Protein AF-A0A820I9K4-F1 (afdb_monomer_lite)

InterPro domains:
  IPR017452 GPCR, rhodopsin-like, 7TM [PS50262] (1-197)

Organism: NCBI:txid433720

Structure (mmCIF, N/CA/C/O backbone):
data_AF-A0A820I9K4-F1
#
_entry.id   AF-A0A820I9K4-F1
#
loop_
_atom_site.group_PDB
_atom_site.id
_atom_site.type_symbol
_atom_site.label_atom_id
_atom_site.label_alt_id
_atom_site.label_comp_id
_atom_site.label_asym_id
_atom_site.label_entity_id
_atom_site.label_seq_id
_atom_site.pdbx_PDB_ins_code
_atom_site.Cartn_x
_atom_site.Cartn_y
_atom_site.Cartn_z
_atom_site.occupancy
_atom_site.B_iso_or_equiv
_atom_site.auth_seq_id
_atom_site.auth_comp_id
_atom_site.auth_asym_id
_atom_site.auth_atom_id
_atom_site.pdbx_PDB_model_num
ATOM 1 N N . MET A 1 1 ? 22.374 -16.640 -16.755 1.00 58.50 1 MET A N 1
ATOM 2 C CA . MET A 1 1 ? 21.773 -15.475 -16.061 1.00 58.50 1 MET A CA 1
ATOM 3 C C . MET A 1 1 ? 22.839 -14.815 -15.200 1.00 58.50 1 MET A C 1
ATOM 5 O O . MET A 1 1 ? 23.318 -15.453 -14.265 1.00 58.50 1 MET A O 1
ATOM 9 N N . ASN A 1 2 ? 23.254 -13.596 -15.552 1.00 80.50 2 ASN A N 1
ATOM 10 C CA . ASN A 1 2 ? 24.346 -12.885 -14.878 1.00 80.50 2 ASN A CA 1
ATOM 11 C C . ASN A 1 2 ? 23.980 -12.548 -13.424 1.00 80.50 2 ASN A C 1
ATOM 13 O O . ASN A 1 2 ? 22.816 -12.314 -13.104 1.00 80.50 2 ASN A O 1
ATOM 17 N N . ARG A 1 3 ? 24.976 -12.506 -12.529 1.00 83.31 3 ARG A N 1
ATOM 18 C CA . ARG A 1 3 ? 24.773 -12.160 -11.108 1.00 83.31 3 ARG A CA 1
ATOM 19 C C . ARG A 1 3 ? 24.092 -10.795 -10.945 1.00 83.31 3 ARG A C 1
ATOM 21 O O . ARG A 1 3 ? 23.205 -10.654 -10.111 1.00 83.31 3 ARG A O 1
ATOM 28 N N . PHE A 1 4 ? 24.466 -9.835 -11.788 1.00 83.88 4 PHE A N 1
ATOM 29 C CA . PHE A 1 4 ? 23.893 -8.488 -11.826 1.00 83.88 4 PHE A CA 1
ATOM 30 C C . PHE A 1 4 ? 22.403 -8.479 -12.189 1.00 83.88 4 PHE A C 1
ATOM 32 O O . PHE A 1 4 ? 21.632 -7.768 -11.552 1.00 83.88 4 PHE A O 1
ATOM 39 N N . ASP A 1 5 ? 21.983 -9.333 -13.125 1.00 85.75 5 ASP A N 1
ATOM 40 C CA . ASP A 1 5 ? 20.580 -9.469 -13.535 1.00 85.75 5 ASP A CA 1
ATOM 41 C C . ASP A 1 5 ? 19.699 -9.978 -12.384 1.00 85.75 5 ASP A C 1
ATOM 43 O O . ASP A 1 5 ? 18.629 -9.437 -12.108 1.00 85.75 5 ASP A O 1
ATOM 47 N N . LYS A 1 6 ? 20.198 -10.967 -11.629 1.00 87.75 6 LYS A N 1
ATOM 48 C CA . LYS A 1 6 ? 19.514 -11.485 -10.433 1.00 87.75 6 LYS A CA 1
ATOM 49 C C . LYS A 1 6 ? 19.348 -10.407 -9.360 1.00 87.75 6 LYS A C 1
ATOM 51 O O . LYS A 1 6 ? 18.262 -10.264 -8.809 1.00 87.75 6 LYS A O 1
ATOM 56 N N . ILE A 1 7 ? 20.411 -9.653 -9.067 1.00 89.88 7 ILE A N 1
ATOM 57 C CA . ILE A 1 7 ? 20.392 -8.596 -8.042 1.00 89.88 7 ILE A CA 1
ATOM 58 C C . ILE A 1 7 ? 19.429 -7.472 -8.440 1.00 89.88 7 ILE A C 1
ATOM 60 O O . ILE A 1 7 ? 18.650 -7.019 -7.608 1.00 89.88 7 ILE A O 1
ATOM 64 N N . CYS A 1 8 ? 19.450 -7.066 -9.711 1.00 89.19 8 CYS A N 1
ATOM 65 C CA . CYS A 1 8 ? 18.514 -6.107 -10.296 1.00 89.19 8 CYS A CA 1
ATOM 66 C C . CYS A 1 8 ? 17.059 -6.541 -10.052 1.00 89.19 8 CYS A C 1
ATOM 68 O O . CYS A 1 8 ? 16.318 -5.852 -9.353 1.00 89.19 8 CYS A O 1
ATOM 70 N N . LYS A 1 9 ? 16.680 -7.736 -10.517 1.00 90.69 9 LYS A N 1
ATOM 71 C CA . LYS A 1 9 ? 15.319 -8.272 -10.360 1.00 90.69 9 LYS A CA 1
ATOM 72 C C . LYS A 1 9 ? 14.881 -8.355 -8.901 1.00 90.69 9 LYS A C 1
ATOM 74 O O . LYS A 1 9 ? 13.795 -7.897 -8.561 1.00 90.69 9 LYS A O 1
ATOM 79 N N . ILE A 1 10 ? 15.736 -8.902 -8.033 1.00 92.25 10 ILE A N 1
ATOM 80 C CA . ILE A 1 10 ? 15.430 -9.058 -6.605 1.00 92.25 10 ILE A CA 1
ATOM 81 C C . ILE A 1 10 ? 15.256 -7.698 -5.934 1.00 92.25 10 ILE A C 1
ATOM 83 O O . ILE A 1 10 ? 14.338 -7.548 -5.139 1.00 92.25 10 ILE A O 1
ATOM 87 N N . ARG A 1 11 ? 16.086 -6.700 -6.255 1.00 91.56 11 ARG A N 1
ATOM 88 C CA . ARG A 1 11 ? 15.985 -5.361 -5.662 1.00 91.56 11 ARG A CA 1
ATOM 89 C C . ARG A 1 11 ? 14.655 -4.687 -5.999 1.00 91.56 11 AR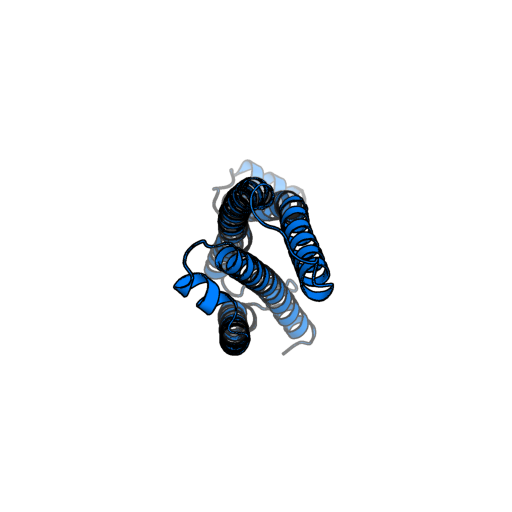G A C 1
ATOM 91 O O . ARG A 1 11 ? 13.992 -4.194 -5.093 1.00 91.56 11 ARG A O 1
ATOM 98 N N . TYR A 1 12 ? 14.265 -4.677 -7.272 1.00 89.62 12 TYR A N 1
ATOM 99 C CA . TYR A 1 12 ? 13.018 -4.033 -7.707 1.00 89.62 12 TYR A CA 1
ATOM 100 C C . TYR A 1 12 ? 11.774 -4.787 -7.229 1.00 89.62 12 TYR A C 1
ATOM 102 O O . TYR A 1 12 ? 10.795 -4.159 -6.826 1.00 89.62 12 TYR A O 1
ATOM 110 N N . PHE A 1 13 ? 11.832 -6.123 -7.211 1.00 93.12 13 PHE A N 1
ATOM 111 C CA . PHE A 1 13 ? 10.804 -6.955 -6.591 1.00 93.12 13 PHE A CA 1
ATOM 112 C C . PHE A 1 13 ? 10.676 -6.666 -5.094 1.00 93.12 13 PHE A C 1
ATOM 114 O O . PHE A 1 13 ? 9.575 -6.403 -4.620 1.00 93.12 13 PHE A O 1
ATOM 121 N N . ALA A 1 14 ? 11.793 -6.699 -4.361 1.00 93.38 14 ALA A N 1
ATOM 122 C CA . ALA A 1 14 ? 11.806 -6.507 -2.919 1.00 93.38 14 ALA A CA 1
ATOM 123 C C . ALA A 1 14 ? 11.267 -5.128 -2.552 1.00 93.38 14 ALA A C 1
ATOM 125 O O . ALA A 1 14 ? 10.419 -5.069 -1.678 1.00 93.38 14 ALA A O 1
ATOM 126 N N . SER A 1 15 ? 11.678 -4.067 -3.259 1.00 91.12 15 SER A N 1
ATOM 127 C CA . SER A 1 15 ? 11.177 -2.707 -3.023 1.00 91.12 15 SER A CA 1
ATOM 128 C C . SER A 1 15 ? 9.654 -2.634 -3.159 1.00 91.12 15 SER A C 1
ATOM 130 O O . SER A 1 15 ? 8.972 -2.268 -2.206 1.00 91.12 15 SER A O 1
ATOM 132 N N . LEU A 1 16 ? 9.102 -3.072 -4.301 1.00 90.88 16 LEU A N 1
ATOM 133 C CA . LEU A 1 16 ? 7.653 -3.026 -4.523 1.00 90.88 16 LEU A CA 1
ATOM 134 C C . LEU A 1 16 ? 6.899 -3.889 -3.510 1.00 90.88 16 LEU A C 1
ATOM 136 O O . LEU A 1 16 ? 5.869 -3.475 -2.978 1.00 90.88 16 LEU A O 1
ATOM 140 N N . TYR A 1 17 ? 7.414 -5.088 -3.240 1.00 94.00 17 TYR A N 1
ATOM 141 C CA . TYR A 1 17 ? 6.811 -6.029 -2.309 1.00 94.00 17 TYR A CA 1
ATOM 142 C C . TYR A 1 17 ? 6.806 -5.495 -0.878 1.00 94.00 17 TYR A C 1
ATOM 144 O O . TYR A 1 17 ? 5.774 -5.569 -0.218 1.00 94.00 17 TYR A O 1
ATOM 152 N N . THR A 1 18 ? 7.917 -4.937 -0.393 1.00 92.75 18 THR A N 1
ATOM 153 C CA . THR A 1 18 ? 7.981 -4.381 0.962 1.00 92.75 18 THR A CA 1
ATOM 154 C C . THR A 1 18 ? 7.079 -3.169 1.110 1.00 92.75 18 THR A C 1
ATOM 156 O O . THR A 1 18 ? 6.394 -3.072 2.125 1.00 92.75 18 THR A O 1
ATOM 159 N N . ASP A 1 19 ? 7.019 -2.298 0.102 1.00 89.75 19 ASP A N 1
ATOM 160 C CA . ASP A 1 19 ? 6.184 -1.097 0.148 1.00 89.75 19 ASP A CA 1
ATOM 161 C C . ASP A 1 19 ? 4.697 -1.468 0.161 1.00 89.75 19 ASP A C 1
ATOM 163 O O . ASP A 1 19 ? 3.958 -1.093 1.075 1.00 89.75 19 ASP A O 1
ATOM 167 N N . THR A 1 20 ? 4.257 -2.294 -0.795 1.00 91.31 20 THR A N 1
ATOM 168 C CA . THR A 1 20 ? 2.859 -2.754 -0.855 1.00 91.31 20 THR A CA 1
ATOM 169 C C . THR A 1 20 ? 2.459 -3.569 0.371 1.00 91.31 20 THR A C 1
ATOM 171 O O . THR A 1 20 ? 1.346 -3.395 0.879 1.00 91.31 20 THR A O 1
ATOM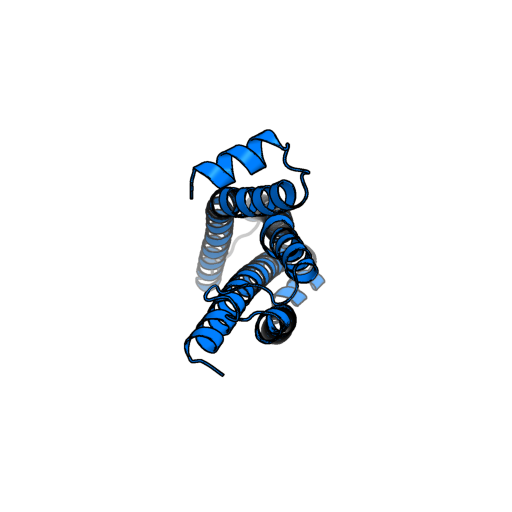 174 N N . LEU A 1 21 ? 3.347 -4.420 0.893 1.00 93.69 21 LEU A N 1
ATOM 175 C CA . LEU A 1 21 ? 3.084 -5.185 2.109 1.00 93.69 21 LEU A CA 1
ATOM 176 C C . LEU A 1 21 ? 2.965 -4.266 3.329 1.00 93.69 21 LEU A C 1
ATOM 178 O O . LEU A 1 21 ? 2.005 -4.394 4.086 1.00 93.69 21 LEU A O 1
ATOM 182 N N . ALA A 1 22 ? 3.891 -3.320 3.507 1.00 91.31 22 ALA A N 1
ATOM 183 C CA . ALA A 1 22 ? 3.864 -2.378 4.622 1.00 91.31 22 ALA A CA 1
ATOM 184 C C . ALA A 1 22 ? 2.563 -1.565 4.633 1.00 91.31 22 ALA A C 1
ATOM 186 O O . ALA A 1 22 ? 1.894 -1.479 5.665 1.00 91.31 22 ALA A O 1
ATOM 187 N N . PHE A 1 23 ? 2.153 -1.041 3.476 1.00 90.06 23 PHE A N 1
ATOM 188 C CA . PHE A 1 23 ? 0.892 -0.319 3.346 1.00 90.06 23 PHE A CA 1
ATOM 189 C C . PHE A 1 23 ? -0.326 -1.191 3.621 1.00 90.06 23 PHE A C 1
ATOM 191 O O . PHE A 1 23 ? -1.232 -0.775 4.342 1.00 90.06 23 PHE A O 1
ATOM 198 N N . THR A 1 24 ? -0.350 -2.412 3.091 1.00 92.56 24 THR A N 1
ATOM 199 C CA . THR A 1 24 ? -1.475 -3.330 3.293 1.00 92.56 24 THR A CA 1
ATOM 200 C C . THR A 1 24 ? -1.619 -3.709 4.766 1.00 92.56 24 THR A C 1
ATOM 202 O O . THR A 1 24 ? -2.724 -3.672 5.307 1.00 92.56 24 THR A O 1
ATOM 205 N N . LEU A 1 25 ? -0.509 -3.999 5.450 1.00 91.69 25 LEU A N 1
ATOM 206 C CA . LEU A 1 25 ? -0.502 -4.273 6.889 1.00 91.69 25 LEU A CA 1
ATOM 207 C C . LEU A 1 25 ? -0.953 -3.058 7.699 1.00 91.69 25 LEU A C 1
ATOM 209 O O . LEU A 1 25 ? -1.706 -3.204 8.659 1.00 91.69 25 LEU A O 1
ATOM 213 N N . PHE A 1 26 ? -0.544 -1.858 7.296 1.00 89.62 26 PHE A N 1
ATOM 214 C CA . PHE A 1 26 ? -0.965 -0.630 7.953 1.00 89.62 26 PHE A CA 1
ATOM 215 C C . PHE A 1 26 ? -2.471 -0.367 7.788 1.00 89.62 26 PHE A C 1
ATOM 217 O O . PHE A 1 26 ? -3.154 0.001 8.748 1.00 89.62 26 PHE A O 1
ATOM 224 N N . ILE A 1 27 ? -3.014 -0.601 6.591 1.00 90.62 27 ILE A N 1
ATOM 225 C CA . ILE A 1 27 ? -4.452 -0.517 6.311 1.00 90.62 27 ILE A CA 1
ATOM 226 C C . ILE A 1 27 ? -5.213 -1.543 7.156 1.00 90.62 27 ILE A C 1
ATOM 228 O O . ILE A 1 27 ? -6.196 -1.185 7.802 1.00 90.62 27 ILE A O 1
ATOM 232 N N . LEU A 1 28 ? -4.740 -2.793 7.213 1.00 91.25 28 LEU A N 1
ATOM 233 C CA . LEU A 1 28 ? -5.337 -3.844 8.040 1.00 91.25 28 LEU A CA 1
ATOM 234 C C . LEU A 1 28 ? -5.322 -3.484 9.529 1.00 91.25 28 LEU A C 1
ATOM 236 O O . LEU A 1 28 ? -6.349 -3.615 10.186 1.00 91.25 28 LEU A O 1
ATOM 240 N N . ALA A 1 29 ? -4.199 -2.984 10.050 1.00 88.94 29 ALA A N 1
ATOM 241 C CA . ALA A 1 29 ? -4.094 -2.540 11.439 1.00 88.94 29 ALA A CA 1
ATOM 242 C C . ALA A 1 29 ? -5.055 -1.378 11.737 1.00 88.94 29 ALA A C 1
ATOM 244 O O . ALA A 1 29 ? -5.694 -1.337 12.786 1.00 88.94 29 ALA A O 1
ATOM 245 N N . SER A 1 30 ? -5.199 -0.446 10.794 1.00 87.88 30 SER A N 1
ATOM 246 C CA . SER A 1 30 ? -6.119 0.687 10.927 1.00 87.88 30 SER A CA 1
ATOM 247 C C . SER A 1 30 ? -7.587 0.245 10.879 1.00 87.88 30 SER A C 1
ATOM 249 O O . SER A 1 30 ? -8.408 0.751 11.644 1.00 87.88 30 SER A O 1
ATOM 251 N N . LEU A 1 31 ? -7.921 -0.720 10.016 1.00 89.31 31 LEU A N 1
ATOM 252 C CA . LEU A 1 31 ? -9.250 -1.331 9.934 1.00 89.31 31 LEU A CA 1
ATOM 253 C C . LEU A 1 31 ? -9.600 -2.115 11.196 1.00 89.31 31 LEU A C 1
ATOM 255 O O . LEU A 1 31 ? -10.711 -1.974 11.700 1.00 89.31 31 LEU A O 1
ATOM 259 N N . ASP A 1 32 ? -8.664 -2.904 11.717 1.00 87.81 32 ASP A N 1
ATOM 260 C CA . ASP A 1 32 ? -8.823 -3.649 12.966 1.00 87.81 32 ASP A CA 1
ATOM 261 C C . ASP A 1 32 ? -9.216 -2.703 14.111 1.00 87.81 32 ASP A C 1
ATOM 263 O O . ASP A 1 32 ? -10.273 -2.852 14.728 1.00 87.81 32 ASP A O 1
ATOM 267 N N . ARG A 1 33 ? -8.460 -1.612 14.277 1.00 83.69 33 ARG A N 1
ATOM 268 C CA . ARG A 1 33 ? -8.748 -0.575 15.280 1.00 83.69 33 ARG A CA 1
ATOM 269 C C . ARG A 1 33 ? -10.064 0.150 15.030 1.00 83.69 33 ARG A C 1
ATOM 271 O O . ARG A 1 33 ? -10.788 0.470 15.973 1.00 83.69 33 ARG A O 1
ATOM 278 N N . LEU A 1 34 ? -10.404 0.405 13.768 1.00 85.06 34 LEU A N 1
ATOM 279 C CA . LEU A 1 34 ? -11.678 1.021 13.412 1.00 85.06 34 LEU A CA 1
ATOM 280 C C . LEU A 1 34 ? -12.860 0.120 13.788 1.00 85.06 34 LEU A C 1
ATOM 282 O O . LEU A 1 34 ? -13.854 0.631 14.306 1.00 85.06 34 LEU A O 1
ATOM 286 N N . LEU A 1 35 ? -12.753 -1.191 13.546 1.00 85.69 35 LEU A N 1
ATOM 287 C CA . LEU A 1 35 ? -13.763 -2.194 13.891 1.00 85.69 35 LEU A CA 1
ATOM 288 C C . LEU A 1 35 ? -13.917 -2.347 15.407 1.00 85.69 35 LEU A C 1
ATOM 290 O O . LEU A 1 35 ? -15.045 -2.459 15.890 1.00 85.69 35 LEU A O 1
ATOM 294 N N . GLU A 1 36 ? -12.819 -2.296 16.163 1.00 80.88 36 GLU A N 1
ATOM 295 C CA . GLU A 1 36 ? -12.850 -2.274 17.631 1.00 80.88 36 GLU A CA 1
ATOM 296 C C . GLU A 1 36 ? -13.567 -1.031 18.178 1.00 80.88 36 GLU A C 1
ATOM 298 O O . GLU A 1 36 ? -14.338 -1.129 19.136 1.00 80.88 36 GLU A O 1
ATOM 303 N N . ALA A 1 37 ? -13.363 0.126 17.540 1.00 78.69 37 ALA A N 1
ATOM 304 C CA . ALA A 1 37 ? -13.990 1.391 17.917 1.00 78.69 37 ALA A CA 1
ATOM 305 C C . ALA A 1 37 ? -15.471 1.510 17.491 1.00 78.69 37 ALA A C 1
ATOM 307 O O . ALA A 1 37 ? -16.143 2.471 17.878 1.00 78.69 37 ALA A O 1
ATOM 308 N N . GLN A 1 38 ? -16.008 0.569 16.701 1.00 81.94 38 GLN A N 1
ATOM 309 C CA . GLN A 1 38 ? -17.405 0.611 16.262 1.00 81.94 38 GLN A CA 1
ATOM 310 C C . GLN A 1 38 ? -18.396 0.374 17.410 1.00 81.94 38 GLN A C 1
ATOM 312 O O . GLN A 1 38 ? -18.201 -0.453 18.301 1.00 81.94 38 GLN A O 1
ATOM 317 N N . ARG A 1 39 ? -19.552 1.049 17.326 1.00 72.31 39 ARG A N 1
ATOM 318 C CA . ARG A 1 39 ? -20.659 0.896 18.290 1.00 72.31 39 ARG A CA 1
ATOM 319 C C . ARG A 1 39 ? -21.365 -0.457 18.171 1.00 72.31 39 ARG A C 1
ATOM 321 O O . ARG A 1 39 ? -21.897 -0.961 19.157 1.00 72.31 39 ARG A O 1
ATOM 328 N N . SER A 1 40 ? -21.425 -1.016 16.963 1.00 79.81 40 SER A N 1
ATOM 329 C CA . SER A 1 40 ? -22.176 -2.244 16.709 1.00 79.81 40 SER A CA 1
ATOM 330 C C . SER A 1 40 ? -21.439 -3.464 17.281 1.00 79.81 40 SER A C 1
ATOM 332 O O . SER A 1 40 ? -20.297 -3.725 16.890 1.00 79.81 40 SER A O 1
ATOM 334 N N . PRO A 1 41 ? -22.079 -4.265 18.155 1.00 74.88 41 PRO A N 1
ATOM 335 C CA . PRO A 1 41 ? -21.452 -5.445 18.747 1.00 74.88 41 PRO A CA 1
ATOM 336 C C . PRO A 1 41 ? -21.121 -6.525 17.708 1.00 74.88 41 PRO A C 1
ATOM 338 O O . PRO A 1 41 ? -20.194 -7.304 17.924 1.00 74.88 41 PRO A O 1
ATOM 341 N N . ALA A 1 42 ? -21.834 -6.560 16.575 1.00 79.19 42 ALA A N 1
ATOM 342 C CA . ALA A 1 42 ? -21.553 -7.480 15.475 1.00 79.19 42 ALA A CA 1
ATOM 343 C C . ALA A 1 42 ? -20.225 -7.144 14.772 1.00 79.19 42 ALA A C 1
ATOM 345 O O . ALA A 1 42 ? -19.401 -8.034 14.569 1.00 79.19 42 ALA A O 1
ATOM 346 N N . LEU A 1 43 ? -19.991 -5.858 14.478 1.00 77.44 43 LEU A N 1
ATOM 347 C CA . LEU A 1 43 ? -18.754 -5.360 13.859 1.00 77.44 43 LEU A CA 1
ATOM 348 C C . LEU A 1 43 ? -17.557 -5.482 14.810 1.00 77.44 43 LEU A C 1
ATOM 350 O O . LEU A 1 43 ? -16.506 -5.984 14.417 1.00 77.44 43 LEU A O 1
ATOM 354 N N . ARG A 1 44 ? -17.744 -5.145 16.092 1.00 75.69 44 ARG A N 1
ATOM 355 C CA . ARG A 1 44 ? -16.708 -5.301 17.125 1.00 75.69 44 ARG A CA 1
ATOM 356 C C . ARG A 1 44 ? -16.285 -6.761 17.317 1.00 75.69 44 ARG A C 1
ATOM 358 O O . ARG A 1 44 ? -15.106 -7.061 17.477 1.00 75.69 44 ARG A O 1
ATOM 365 N N . ARG A 1 45 ? -17.242 -7.697 17.258 1.00 77.44 45 ARG A N 1
ATOM 366 C CA . ARG A 1 45 ? -16.962 -9.143 17.311 1.00 77.44 45 ARG A CA 1
ATOM 367 C C . ARG A 1 45 ? -16.186 -9.625 16.084 1.00 77.44 45 ARG A C 1
ATOM 369 O O . ARG A 1 45 ? -15.563 -10.678 16.158 1.00 77.44 45 ARG A O 1
ATOM 376 N N . TRP A 1 46 ? -16.250 -8.909 14.965 1.00 76.81 46 TRP A N 1
ATOM 377 C CA . TRP A 1 46 ? -15.510 -9.252 13.756 1.00 76.81 46 TRP A CA 1
ATOM 378 C C . TRP A 1 46 ? -14.029 -8.872 13.878 1.00 76.81 46 TRP A C 1
ATOM 380 O O . TRP A 1 46 ? -13.187 -9.726 13.612 1.00 76.81 46 TRP A O 1
ATOM 390 N N . GLY A 1 47 ? -13.729 -7.670 14.392 1.00 70.88 47 GLY A N 1
ATOM 391 C CA . GLY A 1 47 ? -12.356 -7.226 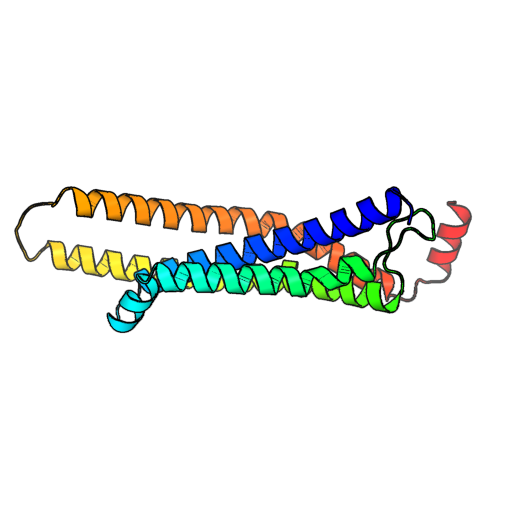14.692 1.00 70.88 47 GLY A CA 1
ATOM 392 C C . GLY A 1 47 ? -11.653 -8.112 15.728 1.00 70.88 47 GLY A C 1
ATOM 393 O O . GLY A 1 47 ? -10.556 -8.598 15.497 1.00 70.88 47 GLY A O 1
ATOM 394 N N . GLY A 1 48 ? -12.345 -8.498 16.807 1.00 72.06 48 GLY A N 1
ATOM 395 C CA . GLY A 1 48 ? -11.759 -9.345 17.861 1.00 72.06 48 GLY A CA 1
ATOM 396 C C . GLY A 1 48 ? -11.437 -10.803 17.475 1.00 72.06 48 GLY A C 1
ATOM 397 O O . GLY A 1 48 ? -11.030 -11.593 18.330 1.00 72.06 48 GLY A O 1
ATOM 398 N N . ARG A 1 49 ? -11.642 -11.225 16.217 1.00 83.25 49 ARG A N 1
ATOM 399 C CA . ARG A 1 49 ? -11.340 -12.596 15.764 1.00 83.25 49 ARG A CA 1
ATOM 400 C C . ARG A 1 49 ? -9.894 -12.708 15.295 1.00 83.25 49 ARG A C 1
ATOM 402 O O . ARG A 1 49 ? -9.615 -12.680 14.101 1.00 83.25 49 ARG A O 1
ATOM 409 N N . VAL A 1 50 ? -8.995 -13.022 16.223 1.00 83.75 50 VAL A N 1
ATOM 410 C CA . VAL A 1 50 ? -7.563 -13.252 15.945 1.00 83.75 50 VAL A CA 1
ATOM 411 C C . VAL A 1 50 ? -7.329 -14.263 14.806 1.00 83.75 50 VAL A C 1
ATOM 413 O O . VAL A 1 50 ? -6.505 -14.041 13.924 1.00 83.75 50 VAL A O 1
ATOM 416 N N . LYS A 1 51 ? -8.112 -15.353 14.747 1.00 87.94 51 LYS A N 1
ATOM 417 C CA . LYS A 1 51 ? -8.025 -16.345 13.652 1.00 87.94 51 LYS A CA 1
ATOM 418 C C . LYS A 1 51 ? -8.357 -15.753 12.276 1.00 87.94 51 LYS A C 1
ATOM 420 O O . LYS A 1 51 ? -7.815 -16.213 11.276 1.00 87.94 51 LYS A O 1
ATOM 425 N N . LEU A 1 52 ? -9.268 -14.781 12.215 1.00 87.69 52 LEU A N 1
ATOM 426 C CA . LEU A 1 52 ? -9.607 -14.081 10.978 1.00 87.69 52 LEU A CA 1
ATOM 427 C C . LEU A 1 52 ? -8.486 -13.112 10.595 1.00 87.69 52 LEU A C 1
ATOM 429 O O . LEU A 1 52 ? -8.083 -13.112 9.438 1.00 87.69 52 LEU A O 1
ATOM 433 N N . ALA A 1 53 ? -7.936 -12.372 11.563 1.00 88.56 53 ALA A N 1
ATOM 434 C CA . ALA A 1 53 ? -6.804 -11.477 11.339 1.00 88.56 53 ALA A CA 1
ATOM 435 C C . ALA A 1 53 ? -5.602 -12.221 10.731 1.00 88.56 53 ALA A C 1
ATOM 437 O O . ALA A 1 53 ? -5.091 -11.803 9.697 1.00 88.56 53 ALA A O 1
ATOM 438 N N . TYR A 1 54 ? -5.223 -13.385 11.276 1.00 89.88 54 TYR A N 1
ATOM 439 C CA . TYR A 1 54 ? -4.156 -14.210 10.692 1.00 89.88 54 TYR A CA 1
ATOM 440 C C . TYR A 1 54 ? -4.456 -14.655 9.256 1.00 89.88 54 TYR A C 1
ATOM 442 O O . TYR A 1 54 ? -3.572 -14.601 8.404 1.00 89.88 54 TYR A O 1
ATOM 450 N N . LYS A 1 55 ? -5.698 -15.068 8.966 1.00 92.44 55 LYS A N 1
ATOM 451 C CA . LYS A 1 55 ? -6.106 -15.451 7.605 1.00 92.44 55 LYS A CA 1
ATOM 452 C C . LYS A 1 55 ? -6.037 -14.272 6.635 1.00 92.44 55 LYS A C 1
ATOM 454 O O . LYS A 1 55 ? -5.572 -14.456 5.516 1.00 92.44 55 LYS A O 1
ATOM 459 N N . LEU A 1 56 ? -6.474 -13.086 7.059 1.00 92.69 56 LEU A N 1
ATOM 460 C CA . LEU A 1 56 ? -6.424 -11.868 6.249 1.00 92.69 56 LEU A CA 1
ATOM 461 C C . LEU A 1 56 ? -4.984 -11.431 5.989 1.00 92.69 56 LEU A C 1
ATOM 463 O O . LEU A 1 56 ? -4.630 -11.214 4.839 1.00 92.69 56 LEU A O 1
ATOM 467 N N . VAL A 1 57 ? -4.140 -11.384 7.024 1.00 94.19 57 VAL A N 1
ATOM 468 C CA . VAL A 1 57 ? -2.713 -11.064 6.878 1.00 94.19 57 VAL A CA 1
ATOM 469 C C . VAL A 1 57 ? -2.046 -12.045 5.917 1.00 94.19 57 VAL A C 1
ATOM 471 O O . VAL A 1 57 ? -1.368 -11.621 4.990 1.00 94.19 57 VAL A O 1
ATOM 474 N N . PHE A 1 58 ? -2.278 -13.348 6.080 1.00 95.12 58 PHE A N 1
ATOM 475 C CA . PHE A 1 58 ? -1.711 -14.361 5.193 1.00 95.12 58 PHE A CA 1
ATOM 476 C C . PHE A 1 58 ? -2.181 -14.202 3.738 1.00 95.12 58 PHE A C 1
ATOM 478 O O . PHE A 1 58 ? -1.359 -14.200 2.823 1.00 95.12 58 PHE A O 1
ATOM 485 N N . ALA A 1 59 ? -3.486 -14.014 3.520 1.00 95.12 59 ALA A N 1
ATOM 486 C CA . ALA A 1 59 ? -4.050 -13.807 2.188 1.00 95.12 59 ALA A CA 1
ATOM 487 C C . ALA A 1 59 ? -3.510 -12.529 1.523 1.00 95.12 59 ALA A C 1
ATOM 489 O O . ALA A 1 59 ? -3.125 -12.560 0.355 1.00 95.12 59 ALA A O 1
ATOM 490 N N . CYS A 1 60 ? -3.424 -11.426 2.270 1.00 94.62 60 CYS A N 1
ATOM 491 C CA . CYS A 1 60 ? -2.858 -10.167 1.798 1.00 94.62 60 CYS A CA 1
ATOM 492 C C . CYS A 1 60 ? -1.375 -10.302 1.445 1.00 94.62 60 CYS A C 1
ATOM 494 O O . CYS A 1 60 ? -0.971 -9.827 0.391 1.00 94.62 60 CYS A O 1
ATOM 496 N N . THR A 1 61 ? -0.579 -11.000 2.258 1.00 94.56 61 THR A N 1
ATOM 497 C CA . THR A 1 61 ? 0.839 -11.253 1.962 1.00 94.56 61 THR A CA 1
ATOM 498 C C . THR A 1 61 ? 1.016 -12.012 0.646 1.00 94.56 61 THR A C 1
ATOM 500 O O . THR A 1 61 ? 1.847 -11.626 -0.176 1.00 94.56 61 THR A O 1
ATOM 503 N N . ILE A 1 62 ? 0.205 -13.048 0.400 1.00 96.25 62 ILE A N 1
ATOM 504 C CA . ILE A 1 62 ? 0.220 -13.781 -0.876 1.00 96.25 62 ILE A CA 1
ATOM 505 C C . ILE A 1 62 ? -0.177 -12.862 -2.033 1.00 96.25 62 ILE A C 1
ATOM 507 O O . ILE A 1 62 ? 0.470 -12.871 -3.077 1.00 96.25 62 ILE A O 1
ATOM 511 N N . LEU A 1 63 ? -1.218 -12.049 -1.857 1.00 94.38 63 LEU A N 1
ATOM 512 C CA . LEU A 1 63 ? -1.679 -11.126 -2.889 1.00 94.38 63 LEU A CA 1
ATOM 513 C C . LEU A 1 63 ? -0.614 -10.069 -3.226 1.00 94.38 63 LEU A C 1
ATOM 515 O O . LEU A 1 63 ? -0.335 -9.854 -4.402 1.00 94.38 63 LEU A O 1
ATOM 519 N N . CYS A 1 64 ? 0.046 -9.477 -2.226 1.00 94.00 64 CYS A N 1
ATOM 520 C CA . CYS A 1 64 ? 1.177 -8.566 -2.429 1.00 94.00 64 CYS A CA 1
ATOM 521 C C . CYS A 1 64 ? 2.342 -9.258 -3.148 1.00 94.00 64 CYS A C 1
ATOM 523 O O . CYS A 1 64 ? 2.967 -8.662 -4.023 1.00 94.00 64 CYS A O 1
ATOM 525 N N . PHE A 1 65 ? 2.624 -10.522 -2.815 1.00 94.50 65 PHE A N 1
ATOM 526 C CA . PHE A 1 65 ? 3.661 -11.303 -3.489 1.00 94.50 65 PHE A CA 1
ATOM 527 C C . PHE A 1 65 ? 3.334 -11.479 -4.975 1.00 94.50 65 PHE A C 1
ATOM 529 O O . PHE A 1 65 ? 4.153 -11.128 -5.821 1.00 94.50 65 PHE A O 1
ATOM 536 N N . LEU A 1 66 ? 2.120 -11.945 -5.288 1.00 93.75 66 LEU A N 1
ATOM 537 C CA . LEU A 1 66 ? 1.654 -12.161 -6.660 1.00 93.75 66 LEU A CA 1
ATOM 538 C C . LEU A 1 66 ? 1.661 -10.872 -7.482 1.00 93.75 66 LEU A C 1
ATOM 540 O O . LEU A 1 66 ? 2.123 -10.880 -8.622 1.00 93.75 66 LEU A O 1
ATOM 544 N N . ILE A 1 67 ? 1.198 -9.764 -6.896 1.00 90.81 67 ILE A N 1
ATOM 545 C CA . ILE A 1 67 ? 1.239 -8.452 -7.544 1.00 90.81 67 ILE A CA 1
ATOM 546 C C . ILE A 1 67 ? 2.682 -8.060 -7.852 1.00 90.81 67 ILE A C 1
ATOM 548 O O . ILE A 1 67 ? 2.955 -7.615 -8.958 1.00 90.81 67 ILE A O 1
ATOM 552 N N . SER A 1 68 ? 3.627 -8.271 -6.939 1.00 92.75 68 SER A N 1
ATOM 553 C CA . SER A 1 68 ? 5.027 -7.881 -7.146 1.00 92.75 68 SER A CA 1
ATOM 554 C C . SER A 1 68 ? 5.808 -8.820 -8.072 1.00 92.75 68 SER A C 1
ATOM 556 O O . SER A 1 68 ? 6.807 -8.400 -8.659 1.00 92.75 68 SER A O 1
ATOM 558 N N . CYS A 1 69 ? 5.362 -10.068 -8.268 1.00 93.25 69 CYS A N 1
ATOM 559 C CA . CYS A 1 69 ? 6.068 -11.079 -9.067 1.00 93.25 69 CYS A CA 1
ATOM 560 C C . CYS A 1 69 ? 6.390 -10.640 -10.499 1.00 93.25 69 CYS A C 1
ATOM 562 O O . CYS A 1 69 ? 7.412 -11.057 -11.044 1.00 93.25 69 CYS A O 1
ATOM 564 N N . HIS A 1 70 ? 5.560 -9.798 -11.113 1.00 90.81 70 HIS A N 1
ATOM 565 C CA . HIS A 1 70 ? 5.756 -9.370 -12.497 1.00 90.81 70 HIS A CA 1
ATOM 566 C C . HIS A 1 70 ? 7.119 -8.671 -12.728 1.00 90.81 70 HIS A C 1
ATOM 568 O O . HIS A 1 70 ? 7.748 -8.883 -13.770 1.00 90.81 70 HIS A O 1
ATOM 574 N N . ARG A 1 71 ? 7.662 -7.967 -11.719 1.00 89.69 71 ARG A N 1
ATOM 575 C CA . ARG A 1 71 ? 8.996 -7.335 -11.775 1.00 89.69 71 ARG A CA 1
ATOM 576 C C . ARG A 1 71 ? 10.155 -8.338 -11.838 1.00 89.69 71 ARG A C 1
ATOM 578 O O . ARG A 1 71 ? 11.198 -8.026 -12.407 1.00 89.69 71 ARG A O 1
ATOM 585 N N . LEU A 1 72 ? 9.987 -9.561 -11.319 1.00 90.00 72 LEU A N 1
ATOM 586 C CA . LEU A 1 72 ? 11.019 -10.609 -11.412 1.00 90.00 72 LEU A CA 1
ATOM 587 C C . LEU A 1 72 ? 11.219 -11.102 -12.850 1.00 90.00 72 LEU A C 1
ATOM 589 O O . LEU A 1 72 ? 12.310 -11.550 -13.204 1.00 90.00 72 LEU A O 1
ATOM 593 N N . ILE A 1 73 ? 10.166 -11.034 -13.664 1.00 89.38 73 ILE A N 1
ATOM 594 C CA . ILE A 1 73 ? 10.148 -11.577 -15.024 1.00 89.38 73 ILE A CA 1
ATOM 595 C C . ILE A 1 73 ? 10.552 -10.497 -16.032 1.00 89.38 73 ILE A C 1
ATOM 597 O O . ILE A 1 73 ? 11.351 -10.758 -16.930 1.00 89.38 73 ILE A O 1
ATOM 601 N N . LEU A 1 74 ? 10.028 -9.280 -15.860 1.00 89.19 74 LEU A N 1
ATOM 602 C CA . LEU A 1 74 ? 10.052 -8.234 -16.884 1.00 89.19 74 LEU A CA 1
ATOM 603 C C . LEU A 1 74 ? 11.228 -7.249 -16.777 1.00 89.19 74 LEU A C 1
ATOM 605 O O . LEU A 1 74 ? 11.413 -6.433 -17.679 1.00 89.19 74 LEU A O 1
ATOM 609 N N . TYR A 1 75 ? 12.046 -7.317 -15.723 1.00 85.44 75 TYR A N 1
ATOM 610 C CA . TYR A 1 75 ? 13.287 -6.536 -15.616 1.00 85.44 75 TYR A CA 1
ATOM 611 C C . TYR A 1 75 ? 14.480 -7.294 -16.205 1.00 85.44 75 TYR A C 1
ATOM 613 O O . TYR A 1 75 ? 14.516 -8.525 -16.193 1.00 85.44 75 TYR A O 1
ATOM 621 N N . SER A 1 76 ? 15.460 -6.574 -16.752 1.00 86.19 76 SER A N 1
ATOM 622 C CA . SER A 1 76 ? 16.690 -7.151 -17.305 1.00 86.19 76 SER A CA 1
ATOM 623 C C . SER A 1 76 ? 17.851 -6.156 -17.266 1.00 86.19 76 SER A C 1
ATOM 625 O O . SER A 1 76 ? 17.645 -4.944 -17.264 1.00 86.19 76 SER A O 1
ATOM 627 N N . THR A 1 77 ? 19.084 -6.663 -17.275 1.00 84.81 77 THR A N 1
ATOM 628 C CA . THR A 1 77 ? 20.310 -5.850 -17.373 1.00 84.81 77 THR A CA 1
ATOM 629 C C . THR A 1 77 ? 20.951 -5.865 -18.767 1.00 84.81 77 THR A C 1
ATOM 631 O O . THR A 1 77 ? 22.178 -5.838 -18.867 1.00 84.81 77 THR A O 1
ATOM 634 N N . SER A 1 78 ? 20.175 -5.973 -19.855 1.00 76.00 78 SER A N 1
ATOM 635 C CA . SER A 1 78 ? 20.748 -6.184 -21.202 1.00 76.00 78 SER A CA 1
ATOM 636 C C . SER A 1 78 ? 21.634 -5.031 -21.701 1.00 76.00 78 SER A C 1
ATOM 638 O O . SER A 1 78 ? 22.563 -5.275 -22.462 1.00 76.00 78 SER A O 1
ATOM 640 N N . THR A 1 79 ? 21.404 -3.801 -21.235 1.00 69.25 79 THR A N 1
ATOM 641 C CA . THR A 1 79 ? 22.135 -2.586 -21.646 1.00 69.25 79 THR A CA 1
ATOM 642 C C . THR A 1 79 ? 23.160 -2.110 -20.610 1.00 69.25 79 THR A C 1
ATOM 644 O O . THR A 1 79 ? 23.599 -0.965 -20.652 1.00 69.25 79 THR A O 1
ATOM 647 N N . GLY A 1 80 ? 23.513 -2.950 -19.630 1.00 76.06 80 GLY A N 1
ATOM 648 C CA . GLY A 1 80 ? 24.366 -2.561 -18.496 1.00 76.06 80 GLY A CA 1
ATOM 649 C C . GLY A 1 80 ? 23.632 -1.781 -17.397 1.00 76.06 80 GLY A C 1
ATOM 650 O O . GLY A 1 80 ? 24.135 -1.674 -16.280 1.00 76.06 80 GLY A O 1
ATOM 651 N N . HIS A 1 81 ? 22.407 -1.324 -17.666 1.00 79.69 81 HIS A N 1
ATOM 652 C CA . HIS A 1 81 ? 21.500 -0.730 -16.687 1.00 79.69 81 HIS A CA 1
ATOM 653 C C . HIS A 1 81 ? 20.334 -1.674 -16.387 1.00 79.69 81 HIS A C 1
ATOM 655 O O . HIS A 1 81 ? 19.885 -2.424 -17.251 1.00 79.69 81 HIS A O 1
ATOM 661 N N . CYS A 1 82 ? 19.845 -1.642 -15.146 1.00 82.25 82 CYS A N 1
ATOM 662 C CA . CYS A 1 82 ? 18.671 -2.402 -14.729 1.00 82.25 82 CYS A CA 1
ATOM 663 C C . CYS A 1 82 ? 17.411 -1.676 -15.207 1.00 82.25 82 CYS A C 1
ATOM 665 O O . CYS A 1 82 ? 17.043 -0.645 -14.646 1.00 82.25 82 CYS A O 1
ATOM 667 N N . LEU A 1 83 ? 16.791 -2.187 -16.268 1.00 83.56 83 LEU A N 1
ATOM 668 C CA . LEU A 1 83 ? 15.639 -1.565 -16.912 1.00 83.56 83 LEU A CA 1
ATOM 669 C C . LEU A 1 83 ? 14.560 -2.610 -17.209 1.00 83.56 83 LEU A C 1
ATOM 671 O O . LEU A 1 83 ? 14.823 -3.810 -17.319 1.00 83.56 83 LEU A O 1
ATOM 675 N N . ALA A 1 84 ? 13.329 -2.133 -17.352 1.00 84.06 84 ALA A N 1
ATOM 676 C CA . ALA A 1 84 ? 12.238 -2.909 -17.920 1.00 84.06 84 ALA A CA 1
ATOM 677 C C . ALA A 1 84 ? 12.600 -3.371 -19.345 1.00 84.06 84 ALA A C 1
ATOM 679 O O . ALA A 1 84 ? 13.125 -2.593 -20.142 1.00 84.06 84 ALA A O 1
ATOM 680 N N . GLN A 1 85 ? 12.303 -4.630 -19.677 1.00 82.62 85 GLN A N 1
ATOM 681 C CA . GLN A 1 85 ? 12.622 -5.227 -20.983 1.00 82.62 85 GLN A CA 1
ATOM 682 C C . GLN A 1 85 ? 11.921 -4.523 -22.153 1.00 82.62 85 GLN A C 1
ATOM 684 O O . GLN A 1 85 ? 12.464 -4.484 -23.254 1.00 82.62 85 GLN A O 1
ATOM 689 N N . ALA A 1 86 ? 10.731 -3.962 -21.922 1.00 83.38 86 ALA A N 1
ATOM 690 C CA . ALA A 1 86 ? 9.952 -3.246 -22.925 1.00 83.38 86 ALA A CA 1
ATOM 691 C C . ALA A 1 86 ? 9.667 -1.807 -22.475 1.00 83.38 86 ALA A C 1
ATOM 693 O O . ALA A 1 86 ? 9.264 -1.576 -21.336 1.00 83.38 86 ALA A O 1
ATOM 694 N N . VAL A 1 87 ? 9.797 -0.846 -23.397 1.00 78.56 87 VAL A N 1
ATOM 695 C CA . VAL A 1 87 ? 9.531 0.585 -23.139 1.00 78.56 87 VAL A CA 1
ATOM 696 C C . VAL A 1 87 ? 8.085 0.813 -22.690 1.00 78.56 87 VAL A C 1
ATOM 698 O O . VAL A 1 87 ? 7.834 1.558 -21.748 1.00 78.56 87 VAL A O 1
ATOM 701 N N . ILE A 1 88 ? 7.134 0.109 -23.312 1.00 80.88 88 ILE A N 1
ATOM 702 C CA . ILE A 1 88 ? 5.710 0.174 -22.950 1.00 80.88 88 ILE A CA 1
ATOM 703 C C . ILE A 1 88 ? 5.495 -0.332 -21.518 1.00 80.88 88 ILE A C 1
ATOM 705 O O . ILE A 1 88 ? 4.751 0.273 -20.749 1.00 80.88 88 ILE A O 1
ATOM 709 N N . TYR A 1 89 ? 6.188 -1.410 -21.138 1.00 86.31 89 TYR A N 1
ATOM 710 C CA . TYR A 1 89 ? 6.114 -1.935 -19.779 1.00 86.31 89 TYR A CA 1
ATOM 711 C C . TYR A 1 89 ? 6.731 -0.966 -18.763 1.00 86.31 89 TYR A C 1
ATOM 713 O O . TYR A 1 89 ? 6.166 -0.798 -17.692 1.00 86.31 89 TYR A O 1
ATOM 721 N N . ALA A 1 90 ? 7.814 -0.262 -19.107 1.00 83.94 90 ALA A N 1
ATOM 722 C CA . ALA A 1 90 ? 8.402 0.759 -18.236 1.00 83.94 90 ALA A CA 1
ATOM 723 C C . ALA A 1 90 ? 7.411 1.894 -17.911 1.00 83.94 90 ALA A C 1
ATOM 725 O O . ALA A 1 90 ? 7.304 2.321 -16.764 1.00 83.94 90 ALA A O 1
ATOM 726 N N . ALA A 1 91 ? 6.661 2.367 -18.913 1.00 82.56 91 ALA A N 1
ATOM 727 C CA . ALA A 1 91 ? 5.634 3.389 -18.713 1.00 82.56 91 ALA A CA 1
ATOM 728 C C . ALA A 1 91 ? 4.468 2.869 -17.855 1.00 82.56 91 ALA A C 1
ATOM 730 O O . ALA A 1 91 ? 4.027 3.552 -16.931 1.00 82.56 91 ALA A O 1
ATOM 731 N N . PHE A 1 92 ? 4.004 1.644 -18.131 1.00 87.19 92 PHE A N 1
ATOM 732 C CA . PHE A 1 92 ? 2.977 0.985 -17.326 1.00 87.19 92 PHE A CA 1
ATOM 733 C C . PHE A 1 92 ? 3.417 0.803 -15.869 1.00 87.19 92 PHE A C 1
ATOM 735 O O . PHE A 1 92 ? 2.659 1.145 -14.970 1.00 87.19 92 PHE A O 1
ATOM 742 N N . ASP A 1 93 ? 4.629 0.300 -15.630 1.00 87.12 93 ASP A N 1
ATOM 743 C CA . ASP A 1 93 ? 5.154 0.017 -14.293 1.00 87.12 93 ASP A CA 1
ATOM 744 C C . ASP A 1 93 ? 5.328 1.304 -13.471 1.00 87.12 93 ASP A C 1
ATOM 746 O O . ASP A 1 93 ? 4.894 1.346 -12.323 1.00 87.12 93 ASP A O 1
ATOM 750 N N . ASN A 1 94 ? 5.815 2.394 -14.078 1.00 85.69 94 ASN A N 1
ATOM 751 C CA . ASN A 1 94 ? 5.877 3.706 -13.422 1.00 85.69 94 ASN A CA 1
ATOM 752 C C . ASN A 1 94 ? 4.485 4.228 -13.026 1.00 85.69 94 ASN A C 1
ATOM 754 O O . ASN A 1 94 ? 4.306 4.755 -11.924 1.00 85.69 94 ASN A O 1
ATOM 758 N N . TYR A 1 95 ? 3.487 4.096 -13.909 1.00 86.25 95 TYR A N 1
ATOM 759 C CA . TYR A 1 95 ? 2.112 4.509 -13.609 1.00 86.25 95 TYR A CA 1
ATOM 760 C C . TYR A 1 95 ? 1.493 3.628 -12.518 1.00 86.25 95 TYR A C 1
ATOM 762 O O . TYR A 1 95 ? 0.895 4.133 -11.566 1.00 86.25 95 TYR A O 1
ATOM 770 N N . PHE A 1 96 ? 1.682 2.315 -12.629 1.00 88.88 96 PHE A N 1
ATOM 771 C CA . PHE A 1 96 ? 1.228 1.332 -11.659 1.00 88.88 96 PHE A CA 1
ATOM 772 C C . PHE A 1 96 ? 1.818 1.610 -10.272 1.00 88.88 96 PHE A C 1
ATOM 774 O O . PHE A 1 96 ? 1.065 1.720 -9.310 1.00 88.88 96 PHE A O 1
ATOM 781 N N . GLU A 1 97 ? 3.132 1.807 -10.164 1.00 87.19 97 GLU A N 1
ATOM 782 C CA . GLU A 1 97 ? 3.811 2.128 -8.905 1.00 87.19 97 GLU A CA 1
ATOM 783 C C . GLU A 1 97 ? 3.343 3.471 -8.333 1.00 87.19 97 GLU A C 1
ATOM 785 O O . GLU A 1 97 ? 3.050 3.571 -7.140 1.00 87.19 97 GLU A O 1
ATOM 790 N N . SER A 1 98 ? 3.164 4.488 -9.182 1.00 86.25 98 SER A N 1
ATOM 791 C CA . SER A 1 98 ? 2.645 5.794 -8.756 1.00 86.25 98 SER A CA 1
ATOM 792 C C . SER A 1 98 ? 1.245 5.689 -8.147 1.00 86.25 98 SER A C 1
ATOM 794 O O . SER A 1 98 ? 0.964 6.306 -7.122 1.00 86.25 98 SER A O 1
ATOM 796 N N . VAL A 1 99 ? 0.355 4.895 -8.744 1.00 87.62 99 VAL A N 1
ATOM 797 C CA . VAL A 1 99 ? -1.015 4.730 -8.241 1.00 87.62 99 VAL A CA 1
ATOM 798 C C . VAL A 1 99 ? -1.041 3.821 -7.012 1.00 87.62 99 VAL A C 1
ATOM 800 O O . VAL A 1 99 ? -1.586 4.206 -5.977 1.00 87.62 99 VAL A O 1
ATOM 803 N N . VAL A 1 100 ? -0.434 2.637 -7.109 1.00 86.88 100 VAL A N 1
ATOM 804 C CA . VAL A 1 100 ? -0.540 1.567 -6.106 1.00 86.88 100 VAL A CA 1
ATOM 805 C C . VAL A 1 100 ? 0.300 1.836 -4.867 1.00 86.88 100 VAL A C 1
ATOM 807 O O . VAL A 1 100 ? -0.159 1.523 -3.774 1.00 86.88 100 VAL A O 1
ATOM 810 N N . SER A 1 101 ? 1.482 2.433 -5.005 1.00 82.75 101 SER A N 1
ATOM 811 C CA . SER A 1 101 ? 2.335 2.783 -3.862 1.00 82.75 101 SER A CA 1
ATOM 812 C C . SER A 1 101 ? 2.194 4.256 -3.478 1.00 82.75 101 SER A C 1
ATOM 814 O O . SER A 1 101 ? 2.316 4.604 -2.307 1.00 82.75 101 SER A O 1
ATOM 816 N N . GLY A 1 102 ? 1.920 5.130 -4.448 1.00 80.62 102 GLY A N 1
ATOM 817 C CA . GLY A 1 102 ? 1.999 6.573 -4.247 1.00 80.62 102 GLY A CA 1
ATOM 818 C C . GLY A 1 102 ? 0.705 7.286 -3.867 1.00 80.62 102 GLY A C 1
ATOM 819 O O . GLY A 1 102 ? 0.726 8.176 -3.021 1.00 80.62 102 GLY A O 1
ATOM 820 N N . ILE A 1 103 ? -0.421 6.934 -4.489 1.00 85.19 103 ILE A N 1
ATOM 821 C CA . ILE A 1 103 ? -1.673 7.700 -4.359 1.00 85.19 103 ILE A CA 1
ATOM 822 C C . ILE A 1 103 ? -2.704 6.933 -3.533 1.00 85.19 103 ILE A C 1
ATOM 824 O O . ILE A 1 103 ? -3.247 7.464 -2.562 1.00 85.19 103 ILE A O 1
ATOM 828 N N . CYS A 1 104 ? -2.975 5.677 -3.890 1.00 88.38 104 CYS A N 1
ATOM 829 C CA . CYS A 1 104 ? -4.025 4.893 -3.249 1.00 88.38 104 CYS A CA 1
ATOM 830 C C . CYS A 1 104 ? -3.772 4.659 -1.750 1.00 88.38 104 CYS A C 1
ATOM 832 O O . CYS A 1 104 ? -4.687 4.934 -0.966 1.00 88.38 104 CYS A O 1
ATOM 834 N N . PRO A 1 105 ? -2.580 4.210 -1.301 1.00 87.19 105 PRO A N 1
ATOM 835 C CA . PRO A 1 105 ? -2.370 3.927 0.113 1.00 87.19 105 PRO A CA 1
ATOM 836 C C . PRO A 1 105 ? -2.507 5.166 0.999 1.00 87.19 105 PRO A C 1
ATOM 838 O O . PRO A 1 105 ? -3.268 5.089 1.963 1.00 87.19 105 PRO A O 1
ATOM 841 N N . PRO A 1 106 ? -1.890 6.327 0.687 1.00 84.69 106 PRO A N 1
ATOM 842 C CA . PRO A 1 106 ? -2.070 7.529 1.498 1.00 84.69 106 PRO A CA 1
ATOM 843 C C . PRO A 1 106 ? -3.525 7.986 1.604 1.00 84.69 106 PRO A C 1
ATOM 845 O O . PRO A 1 106 ? -3.950 8.364 2.692 1.00 84.69 106 PRO A O 1
ATOM 848 N N . ILE A 1 107 ? -4.311 7.909 0.521 1.00 88.81 107 ILE A N 1
ATOM 849 C CA . ILE A 1 107 ? -5.738 8.273 0.551 1.00 88.81 107 ILE A CA 1
ATOM 850 C C . ILE A 1 107 ? -6.512 7.336 1.482 1.00 88.81 107 ILE A C 1
ATOM 852 O O . ILE A 1 107 ? -7.242 7.805 2.357 1.00 88.81 107 ILE A O 1
ATOM 856 N N . ILE A 1 108 ? -6.332 6.019 1.338 1.00 90.81 108 ILE A N 1
ATOM 857 C CA . ILE A 1 108 ? -7.012 5.027 2.183 1.00 90.81 108 ILE A CA 1
ATOM 858 C C . ILE A 1 108 ? -6.614 5.225 3.648 1.00 90.81 108 ILE A C 1
ATOM 860 O O . ILE A 1 108 ? -7.473 5.257 4.527 1.00 90.81 108 ILE A O 1
ATOM 864 N N . ILE A 1 109 ? -5.323 5.413 3.912 1.00 87.75 109 ILE A N 1
ATOM 865 C CA . ILE A 1 109 ? -4.784 5.644 5.252 1.00 87.75 109 ILE A CA 1
ATOM 866 C C . ILE A 1 109 ? -5.363 6.917 5.866 1.00 87.75 109 ILE A C 1
ATOM 868 O O . ILE A 1 109 ? -5.829 6.883 7.000 1.00 87.75 109 ILE A O 1
ATOM 872 N N . LEU A 1 110 ? -5.398 8.024 5.124 1.00 86.75 110 LEU A N 1
ATOM 873 C CA . LEU A 1 110 ? -5.990 9.279 5.582 1.00 86.75 110 LEU A CA 1
ATOM 874 C C . LEU A 1 110 ? -7.471 9.114 5.928 1.00 86.75 110 LEU A C 1
ATOM 876 O O . LEU A 1 110 ? -7.906 9.563 6.991 1.00 86.75 110 LEU A O 1
ATOM 880 N N . MET A 1 111 ? -8.235 8.436 5.068 1.00 90.81 111 MET A N 1
ATOM 881 C CA . MET A 1 111 ? -9.650 8.158 5.315 1.00 90.81 111 MET A CA 1
ATOM 882 C C . MET A 1 111 ? -9.844 7.301 6.571 1.00 90.81 111 MET A C 1
ATOM 884 O O . MET A 1 111 ? -10.668 7.639 7.422 1.00 90.81 111 MET A O 1
ATOM 888 N N . LEU A 1 112 ? -9.072 6.223 6.725 1.00 89.75 112 LEU A N 1
ATOM 889 C CA . LEU A 1 112 ? -9.158 5.336 7.886 1.00 89.75 112 LEU A CA 1
ATOM 890 C C . LEU A 1 112 ? -8.726 6.032 9.177 1.00 89.75 112 LEU A C 1
ATOM 892 O O . LEU A 1 112 ? -9.437 5.941 10.176 1.00 89.75 112 LEU A O 1
ATOM 896 N N . SER A 1 113 ? -7.622 6.777 9.156 1.00 85.75 113 SER A N 1
ATOM 897 C CA . SER A 1 113 ? -7.135 7.557 10.297 1.00 85.75 113 SER A CA 1
ATOM 898 C C . SER A 1 113 ? -8.152 8.618 10.722 1.00 85.75 113 SER A C 1
ATOM 900 O O . SER A 1 113 ? -8.431 8.763 11.914 1.00 85.75 113 SER A O 1
ATOM 902 N N . TYR A 1 114 ? -8.782 9.311 9.768 1.00 87.81 114 TYR A N 1
ATOM 903 C CA . TYR A 1 114 ? -9.862 10.256 10.056 1.00 87.81 114 TYR A CA 1
ATOM 904 C C . TYR A 1 114 ? -11.067 9.568 10.719 1.00 87.81 114 TYR A C 1
ATOM 906 O O . TYR A 1 114 ? -11.547 10.018 11.766 1.00 87.81 114 TYR A O 1
ATOM 914 N N . LEU A 1 115 ? -11.535 8.452 10.149 1.00 88.31 115 LEU A N 1
ATOM 915 C CA . LEU A 1 115 ? -12.648 7.675 10.701 1.00 88.31 115 LEU A CA 1
ATOM 916 C C . LEU A 1 115 ? -12.324 7.124 12.095 1.00 88.31 115 LEU A C 1
ATOM 918 O O . LEU A 1 115 ? -13.185 7.147 12.977 1.00 88.31 115 LEU A O 1
ATOM 922 N N . LEU A 1 116 ? -11.093 6.667 12.322 1.00 85.56 116 LEU A N 1
ATOM 923 C CA . LEU A 1 116 ? -10.631 6.172 13.614 1.00 85.56 116 LEU A CA 1
ATOM 924 C C . LEU A 1 116 ? -10.661 7.285 14.665 1.00 85.56 116 LEU A C 1
ATOM 926 O O . LEU A 1 116 ? -11.265 7.109 15.722 1.00 85.56 116 LEU A O 1
ATOM 930 N N . VAL A 1 117 ? -10.097 8.460 14.362 1.00 84.25 117 VAL A N 1
ATOM 931 C CA . VAL A 1 117 ? -10.110 9.615 15.277 1.00 84.25 117 VAL A CA 1
ATOM 932 C C . VAL A 1 117 ? -11.541 10.032 15.616 1.00 84.25 117 VAL A C 1
ATOM 934 O O . VAL A 1 117 ? -11.842 10.295 16.784 1.00 84.25 117 VAL A O 1
ATOM 937 N N . ARG A 1 118 ? -12.446 10.055 14.629 1.00 86.50 118 ARG A N 1
ATOM 938 C CA . ARG A 1 118 ? -13.864 10.362 14.857 1.00 86.50 118 ARG A CA 1
ATOM 939 C C . ARG A 1 118 ? -14.518 9.353 15.808 1.00 86.50 118 ARG A C 1
ATOM 941 O O . ARG A 1 118 ? -15.116 9.764 16.802 1.00 86.50 118 ARG A O 1
ATOM 948 N N . ASN A 1 119 ? -14.360 8.053 15.555 1.00 83.19 119 ASN A N 1
ATOM 949 C CA . ASN A 1 119 ? -14.966 7.000 16.380 1.00 83.19 119 ASN A CA 1
ATOM 950 C C . ASN A 1 119 ? -14.372 6.940 17.797 1.00 83.19 119 ASN A C 1
ATOM 952 O O . ASN A 1 119 ? -15.103 6.750 18.772 1.00 83.19 119 ASN A O 1
ATOM 956 N N . VAL A 1 120 ? -13.064 7.170 17.944 1.00 79.69 120 VAL A N 1
ATOM 957 C CA . VAL A 1 120 ? -12.405 7.239 19.257 1.00 79.69 120 VAL A CA 1
ATOM 958 C C . VAL A 1 120 ? -12.908 8.445 20.053 1.00 79.69 120 VAL A C 1
ATOM 960 O O . VAL A 1 120 ? -13.236 8.293 21.230 1.00 79.69 120 VAL A O 1
ATOM 963 N N . ARG A 1 121 ? -13.051 9.626 19.432 1.00 81.00 121 ARG A N 1
ATOM 964 C CA . ARG A 1 121 ? -13.626 10.814 20.096 1.00 81.00 121 ARG A CA 1
ATOM 965 C C . ARG A 1 121 ? -15.057 10.566 20.570 1.00 81.00 121 ARG A C 1
ATOM 967 O O . ARG A 1 121 ? -15.389 10.918 21.701 1.00 81.00 121 ARG A O 1
ATOM 974 N N . GLU A 1 122 ? -15.890 9.932 19.745 1.00 80.31 122 GLU A N 1
ATOM 975 C CA . GLU A 1 122 ? -17.258 9.566 20.131 1.00 80.31 122 GLU A CA 1
ATOM 976 C C . GLU A 1 122 ? -17.287 8.555 21.285 1.00 80.31 122 GLU A C 1
ATOM 978 O O . GLU A 1 122 ? -18.086 8.696 22.212 1.00 80.31 122 GLU A O 1
ATOM 983 N N . THR A 1 123 ? -16.396 7.563 21.262 1.00 73.81 123 THR A N 1
ATOM 984 C CA . THR A 1 123 ? -16.285 6.551 22.321 1.00 73.81 123 THR A CA 1
ATOM 985 C C . THR A 1 123 ? -15.843 7.172 23.642 1.00 73.81 123 THR A C 1
ATOM 987 O O . THR A 1 123 ? -16.466 6.914 24.672 1.00 73.81 123 THR A O 1
ATOM 990 N N . ILE A 1 124 ? -14.828 8.045 23.617 1.00 72.56 124 ILE A N 1
ATOM 991 C CA . ILE A 1 124 ? -14.372 8.781 24.802 1.00 72.56 124 ILE A CA 1
ATOM 992 C C . ILE A 1 124 ? -15.514 9.631 25.356 1.00 72.56 124 ILE A C 1
ATOM 994 O O . ILE A 1 124 ? -15.826 9.491 26.532 1.00 72.56 124 ILE A O 1
ATOM 998 N N . ARG A 1 125 ? -16.194 10.431 24.517 1.00 74.06 125 ARG A N 1
ATOM 999 C CA . ARG A 1 125 ? -17.315 11.292 24.941 1.00 74.06 125 ARG A CA 1
ATOM 1000 C C . ARG A 1 125 ? -18.424 10.505 25.646 1.00 74.06 125 ARG A C 1
ATOM 1002 O O . ARG A 1 125 ? -18.979 10.986 26.627 1.00 74.06 125 ARG A O 1
ATOM 1009 N N . ARG A 1 126 ? -18.750 9.298 25.172 1.00 68.44 126 ARG A N 1
ATOM 1010 C CA . ARG A 1 126 ? -19.762 8.431 25.808 1.00 68.44 126 ARG A CA 1
ATOM 1011 C C . ARG A 1 126 ? -19.286 7.851 27.137 1.00 68.44 126 ARG A C 1
ATOM 1013 O O . ARG A 1 126 ? -20.078 7.758 28.073 1.00 68.44 126 ARG A O 1
ATOM 1020 N N . GLN A 1 127 ? -18.009 7.483 27.226 1.00 65.50 127 GLN A N 1
ATOM 1021 C CA . GLN A 1 127 ? -17.422 6.992 28.471 1.00 65.50 127 GLN A CA 1
ATOM 1022 C C . GLN A 1 127 ? -17.412 8.078 29.549 1.00 65.50 127 GLN A C 1
ATOM 1024 O O . GLN A 1 127 ? -17.783 7.768 30.673 1.00 65.50 127 GLN A O 1
ATOM 1029 N N . THR A 1 128 ? -17.097 9.337 29.214 1.00 60.53 128 THR A N 1
ATOM 1030 C CA . THR A 1 128 ? -17.139 10.451 30.181 1.00 60.53 128 THR A CA 1
ATOM 1031 C C . THR A 1 128 ? -18.546 10.732 30.711 1.00 60.53 128 THR A C 1
ATOM 1033 O O . THR A 1 128 ? -18.693 11.149 31.854 1.00 60.53 128 THR A O 1
ATOM 1036 N N . ILE A 1 129 ? -19.585 10.494 29.901 1.00 58.91 129 ILE A N 1
ATOM 1037 C CA . ILE A 1 129 ? -20.988 10.652 30.319 1.00 58.91 129 ILE A CA 1
ATOM 1038 C C . ILE A 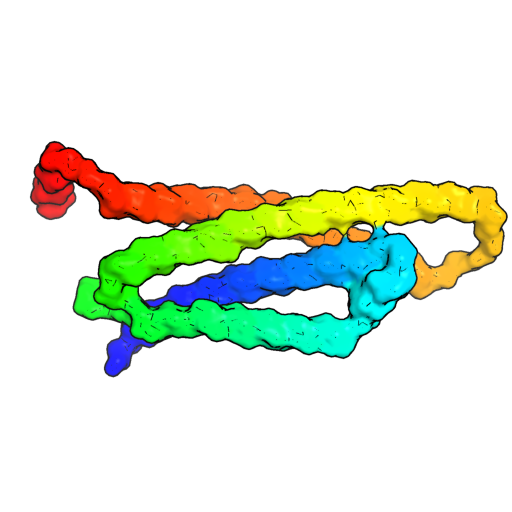1 129 ? -21.425 9.490 31.228 1.00 58.91 129 ILE A C 1
ATOM 1040 O O . ILE A 1 129 ? -22.131 9.714 32.205 1.00 58.91 129 ILE A O 1
ATOM 1044 N N . SER A 1 130 ? -20.974 8.261 30.949 1.00 53.06 130 SER A N 1
ATOM 1045 C CA . SER A 1 130 ? -21.355 7.068 31.729 1.00 53.06 130 SER A CA 1
ATOM 1046 C C . SER A 1 130 ? -20.635 6.976 33.082 1.00 53.06 130 SER A C 1
ATOM 1048 O O . SER A 1 130 ? -21.175 6.410 34.025 1.00 53.06 130 SER A O 1
ATOM 1050 N N . THR A 1 131 ? -19.441 7.566 33.218 1.00 51.38 131 THR A N 1
ATOM 1051 C CA . THR A 1 131 ? -18.698 7.607 34.494 1.00 51.38 131 THR A CA 1
ATOM 1052 C C . THR A 1 131 ? -19.362 8.438 35.590 1.00 51.38 131 THR A C 1
ATOM 1054 O O . THR A 1 131 ? -18.971 8.307 36.742 1.00 51.38 131 THR A O 1
ATOM 1057 N N . ASN A 1 132 ? -20.367 9.257 35.267 1.00 51.72 132 ASN A N 1
ATOM 1058 C CA . ASN A 1 132 ? -21.112 10.018 36.272 1.00 51.72 132 ASN A CA 1
ATOM 1059 C C . ASN A 1 132 ? -22.259 9.222 36.922 1.00 51.72 132 ASN A C 1
ATOM 1061 O O . ASN A 1 132 ? -22.938 9.782 37.777 1.00 51.72 132 ASN A O 1
ATOM 1065 N N . VAL A 1 133 ? -22.510 7.962 36.523 1.00 54.06 133 VAL A N 1
ATOM 1066 C CA . VAL A 1 133 ? -23.738 7.245 36.925 1.00 54.06 133 VAL A CA 1
ATOM 1067 C C . VAL A 1 133 ? -23.521 5.933 37.693 1.00 54.06 133 VAL A C 1
ATOM 1069 O O . VAL A 1 133 ? -24.433 5.565 38.422 1.00 54.06 133 VAL A O 1
ATOM 1072 N N . GLU A 1 134 ? -22.371 5.240 37.663 1.00 43.34 134 GLU A N 1
ATOM 1073 C CA . GLU A 1 134 ? -22.295 3.971 38.421 1.00 43.34 134 GLU A CA 1
ATOM 1074 C C . GLU A 1 134 ? -20.918 3.562 38.969 1.00 43.34 134 GLU A C 1
ATOM 1076 O O . GLU A 1 134 ? -19.910 3.469 38.266 1.00 43.34 134 GLU A O 1
ATOM 1081 N N . HIS A 1 135 ? -20.945 3.299 40.277 1.00 52.16 135 HIS A N 1
ATOM 1082 C CA . HIS A 1 135 ? -19.961 2.661 41.145 1.00 52.16 135 HIS A CA 1
ATOM 1083 C C . HIS A 1 135 ? -19.563 1.256 40.651 1.00 52.16 135 HIS A C 1
ATOM 1085 O O . HIS A 1 135 ? -20.438 0.456 40.339 1.00 52.16 135 HIS A O 1
ATOM 1091 N N . ASN A 1 136 ? -18.255 0.942 40.669 1.00 42.81 136 ASN A N 1
ATOM 1092 C CA . ASN A 1 136 ? -17.629 -0.285 41.219 1.00 42.81 136 ASN A CA 1
ATOM 1093 C C . ASN A 1 136 ? -16.277 -0.592 40.540 1.00 42.81 136 ASN A C 1
ATOM 1095 O O . ASN A 1 136 ? -16.233 -1.061 39.411 1.00 42.81 136 ASN A O 1
ATOM 1099 N N . GLY A 1 137 ? -15.181 -0.345 41.275 1.00 48.00 137 GLY A N 1
ATOM 1100 C CA . GLY A 1 137 ? -13.861 -0.991 41.159 1.00 48.00 137 GLY A CA 1
ATOM 1101 C C . GLY A 1 137 ? -13.127 -0.970 39.802 1.00 48.00 137 GLY A C 1
ATOM 1102 O O . GLY A 1 137 ? -13.521 -1.676 38.876 1.00 48.00 137 GLY A O 1
ATOM 1103 N N . PRO A 1 138 ? -11.968 -0.293 39.667 1.00 46.31 138 PRO A N 1
ATOM 1104 C CA . PRO A 1 138 ? -11.141 -0.437 38.475 1.00 46.31 138 PRO A CA 1
ATOM 1105 C C . PRO A 1 138 ? -10.493 -1.830 38.466 1.00 46.31 138 PRO A C 1
ATOM 1107 O O . PRO A 1 138 ? -9.495 -2.064 39.142 1.00 46.31 138 PRO A O 1
ATOM 1110 N N . THR A 1 139 ? -11.019 -2.768 37.675 1.00 50.72 139 THR A N 1
ATOM 1111 C CA . THR A 1 139 ? -10.286 -4.004 37.365 1.00 50.72 139 THR A CA 1
ATOM 1112 C C . THR A 1 139 ? -8.965 -3.629 36.670 1.00 50.72 139 THR A C 1
ATOM 1114 O O . THR A 1 139 ? -9.015 -2.998 35.606 1.00 50.72 139 THR A O 1
ATOM 1117 N N . PRO A 1 140 ? -7.788 -4.000 37.210 1.00 55.41 140 PRO A N 1
ATOM 1118 C CA . PRO A 1 140 ? -6.480 -3.550 36.710 1.00 55.41 140 PRO A CA 1
ATOM 1119 C C . PRO A 1 140 ? -6.200 -3.982 35.260 1.00 55.41 140 PRO A C 1
ATOM 1121 O O . PRO A 1 140 ? -5.491 -3.298 34.524 1.00 55.41 140 PRO A O 1
ATOM 1124 N N . ASN A 1 141 ? -6.828 -5.068 34.803 1.00 55.12 141 ASN A N 1
ATOM 1125 C CA . ASN A 1 141 ? -6.681 -5.562 33.432 1.00 55.12 141 ASN A CA 1
ATOM 1126 C C . ASN A 1 141 ? -7.346 -4.641 32.393 1.00 55.12 141 ASN A C 1
ATOM 1128 O O . ASN A 1 141 ? -6.849 -4.505 31.276 1.00 55.12 141 ASN A O 1
ATOM 1132 N N . LEU A 1 142 ? -8.440 -3.960 32.757 1.00 59.06 142 LEU A N 1
ATOM 1133 C CA . LEU A 1 142 ? -9.176 -3.080 31.842 1.00 59.06 142 LEU A CA 1
ATOM 1134 C C . LEU A 1 142 ? -8.420 -1.766 31.589 1.00 59.06 142 LEU A C 1
ATOM 1136 O O . LEU A 1 142 ? -8.428 -1.233 30.480 1.00 59.06 142 LEU A O 1
ATOM 1140 N N . THR A 1 143 ? -7.742 -1.239 32.613 1.00 61.06 143 THR A N 1
ATOM 1141 C CA . THR A 1 143 ? -6.931 -0.021 32.490 1.00 61.06 143 THR A CA 1
ATOM 1142 C C . THR A 1 143 ? -5.644 -0.272 31.708 1.00 61.06 143 THR A C 1
ATOM 1144 O O . THR A 1 143 ? -5.232 0.609 30.954 1.00 61.06 143 THR A O 1
ATOM 1147 N N . PHE A 1 144 ? -5.041 -1.460 31.829 1.00 59.41 144 PHE A N 1
ATOM 1148 C CA . PHE A 1 144 ? -3.892 -1.866 31.016 1.00 59.41 144 PHE A CA 1
ATOM 1149 C C . PHE A 1 144 ? -4.255 -1.990 29.530 1.00 59.41 144 PHE A C 1
ATOM 1151 O O . PHE A 1 144 ? -3.649 -1.303 28.710 1.00 59.41 144 PHE A O 1
ATOM 1158 N N . LEU A 1 145 ? -5.303 -2.754 29.191 1.00 59.12 145 LEU A N 1
ATOM 1159 C CA . LEU A 1 145 ? -5.773 -2.906 27.804 1.00 59.12 145 LEU A CA 1
ATOM 1160 C C . LEU A 1 145 ? -6.084 -1.549 27.156 1.00 59.12 145 LEU A C 1
ATOM 1162 O O . LEU A 1 145 ? -5.602 -1.243 26.068 1.00 59.12 145 LEU A O 1
ATOM 1166 N N . ARG A 1 146 ? -6.777 -0.663 27.884 1.00 67.56 146 ARG A N 1
ATOM 1167 C CA . ARG A 1 146 ? -7.095 0.691 27.407 1.00 67.56 146 ARG A CA 1
ATOM 1168 C C . ARG A 1 146 ? -5.852 1.558 27.165 1.00 67.56 146 ARG A C 1
ATOM 1170 O O . ARG A 1 146 ? -5.868 2.410 26.274 1.00 67.56 146 ARG A O 1
ATOM 1177 N N . LYS A 1 147 ? -4.785 1.389 27.955 1.00 70.75 147 LYS A N 1
ATOM 1178 C CA . LYS A 1 147 ? -3.507 2.090 27.739 1.00 70.75 147 LYS A CA 1
ATOM 1179 C C . LYS A 1 147 ? -2.809 1.575 26.481 1.00 70.75 147 LYS A C 1
ATOM 1181 O O . LYS A 1 147 ? -2.363 2.399 25.685 1.00 70.75 147 LYS A O 1
ATOM 1186 N N . THR A 1 148 ? -2.772 0.259 26.279 1.00 70.00 148 THR A N 1
ATOM 1187 C CA . THR A 1 148 ? -2.189 -0.369 25.085 1.00 70.00 148 THR A CA 1
ATOM 1188 C C . THR A 1 148 ? -2.919 0.061 23.811 1.00 70.00 148 THR A C 1
ATOM 1190 O O . THR A 1 148 ? -2.276 0.512 22.866 1.00 70.00 148 THR A O 1
ATOM 1193 N N . ASP A 1 149 ? -4.253 0.055 23.805 1.00 72.19 149 ASP A N 1
ATOM 1194 C CA . ASP A 1 149 ? -5.048 0.477 22.641 1.00 72.19 149 ASP A CA 1
ATOM 1195 C C . ASP A 1 149 ? -4.832 1.957 22.292 1.00 72.19 149 ASP A C 1
ATOM 1197 O O . ASP A 1 149 ? -4.726 2.336 21.119 1.00 72.19 149 ASP A O 1
ATOM 1201 N N . LYS A 1 150 ? -4.702 2.814 23.315 1.00 77.12 150 LYS A N 1
ATOM 1202 C CA . LYS A 1 150 ? -4.382 4.234 23.126 1.00 77.12 150 LYS A CA 1
ATOM 1203 C C . LYS A 1 150 ? -2.983 4.418 22.538 1.00 77.12 150 LYS A C 1
ATOM 1205 O O . LYS A 1 150 ? -2.819 5.242 21.642 1.00 77.12 150 LYS A O 1
ATOM 1210 N N . GLN A 1 151 ? -1.990 3.669 23.017 1.00 83.44 151 GLN A N 1
ATOM 1211 C CA . GLN A 1 151 ? -0.626 3.724 22.482 1.00 83.44 151 GLN A CA 1
ATOM 1212 C C . GLN A 1 151 ? -0.575 3.284 21.017 1.00 83.44 151 GLN A C 1
ATOM 1214 O O . GLN A 1 151 ? 0.006 3.993 20.198 1.00 83.44 151 GLN A O 1
ATOM 1219 N N . LEU A 1 152 ? -1.245 2.184 20.667 1.00 80.31 152 LEU A N 1
ATOM 1220 C CA . LEU A 1 152 ? -1.313 1.691 19.288 1.00 80.31 152 LEU A CA 1
ATOM 1221 C C . LEU A 1 152 ? -2.017 2.686 18.358 1.00 80.31 152 LEU A C 1
ATOM 1223 O O . LEU A 1 152 ? -1.538 2.957 17.260 1.00 80.31 152 LEU A O 1
ATOM 1227 N N . THR A 1 153 ? -3.101 3.313 18.820 1.00 79.75 153 THR A N 1
ATOM 1228 C CA . THR A 1 153 ? -3.791 4.367 18.057 1.00 79.75 153 THR A CA 1
ATOM 1229 C C . THR A 1 153 ? -2.891 5.585 17.825 1.00 79.75 153 THR A C 1
ATOM 1231 O O . THR A 1 153 ? -2.835 6.113 16.717 1.00 79.75 153 THR A O 1
ATOM 1234 N N . ILE A 1 154 ? -2.157 6.029 18.851 1.00 83.62 154 ILE A N 1
ATOM 1235 C CA . ILE A 1 154 ? -1.207 7.146 18.735 1.00 83.62 154 ILE A CA 1
ATOM 1236 C C . ILE A 1 154 ? -0.074 6.798 17.761 1.00 83.62 154 ILE A C 1
ATOM 1238 O O . ILE A 1 154 ? 0.316 7.649 16.963 1.00 83.62 154 ILE A O 1
ATOM 1242 N N . MET A 1 155 ? 0.417 5.556 17.787 1.00 87.12 155 MET A N 1
ATOM 1243 C CA . MET A 1 155 ? 1.436 5.072 16.855 1.00 87.12 155 MET A CA 1
ATOM 1244 C C . MET A 1 155 ? 0.960 5.172 15.400 1.00 87.12 155 MET A C 1
ATOM 1246 O O . MET A 1 155 ? 1.683 5.711 14.568 1.00 87.12 155 MET A O 1
ATOM 1250 N N . LEU A 1 156 ? -0.268 4.732 15.099 1.00 82.62 156 LEU A N 1
ATOM 1251 C CA . LEU A 1 156 ? -0.845 4.814 13.749 1.00 82.62 156 LEU A CA 1
ATOM 1252 C C . LEU A 1 156 ? -1.001 6.265 13.265 1.00 82.62 156 LEU A C 1
ATOM 1254 O O . LEU A 1 156 ? -0.733 6.571 12.100 1.00 82.62 156 LEU A O 1
ATOM 1258 N N . ILE A 1 157 ? -1.394 7.179 14.157 1.00 82.06 157 ILE A N 1
ATOM 1259 C CA . ILE A 1 157 ? -1.497 8.611 13.837 1.00 82.06 157 ILE A CA 1
ATOM 1260 C C . ILE A 1 157 ? -0.115 9.180 13.497 1.00 82.06 157 ILE A C 1
ATOM 1262 O O . ILE A 1 157 ? 0.037 9.844 12.472 1.00 82.06 157 ILE A O 1
ATOM 1266 N N . TRP A 1 158 ? 0.899 8.886 14.314 1.00 87.00 158 TRP A N 1
ATOM 1267 C CA . TRP A 1 158 ? 2.273 9.320 14.054 1.00 87.00 158 TRP A CA 1
ATOM 1268 C C . TRP A 1 158 ? 2.831 8.745 12.760 1.00 87.00 158 TRP A C 1
ATOM 1270 O O . TRP A 1 158 ? 3.422 9.470 11.965 1.00 87.00 158 TRP A O 1
ATOM 1280 N N . GLN A 1 159 ? 2.594 7.462 12.512 1.00 84.31 159 GLN A N 1
ATOM 1281 C CA . GLN A 1 159 ? 3.020 6.812 11.283 1.00 84.31 159 GLN A CA 1
ATOM 1282 C C . GLN A 1 159 ? 2.349 7.438 10.053 1.00 84.31 159 GLN A C 1
ATOM 1284 O O . GLN A 1 159 ? 3.023 7.660 9.054 1.00 84.31 159 GLN A O 1
ATOM 1289 N N . THR A 1 160 ? 1.066 7.811 10.140 1.00 82.12 160 THR A N 1
ATOM 1290 C CA . THR A 1 160 ? 0.378 8.562 9.073 1.00 82.12 160 THR A CA 1
ATOM 1291 C C . THR A 1 160 ? 1.037 9.925 8.838 1.00 82.12 160 THR A C 1
ATOM 1293 O O . THR A 1 160 ? 1.302 10.296 7.696 1.00 82.12 160 THR A O 1
ATOM 1296 N N . PHE A 1 1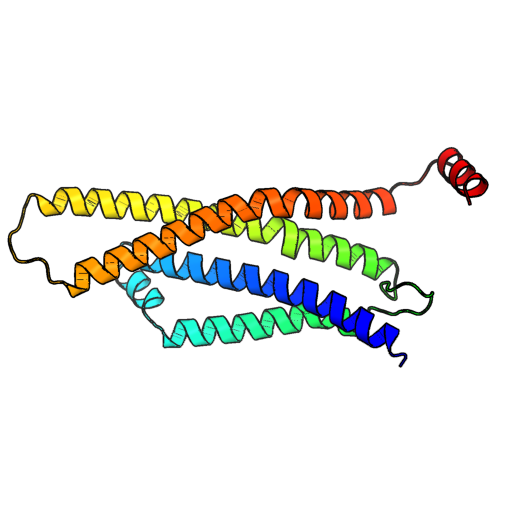61 ? 1.338 10.658 9.915 1.00 85.19 161 PHE A N 1
ATOM 1297 C CA . PHE A 1 161 ? 1.959 11.983 9.846 1.00 85.19 161 PHE A CA 1
ATOM 1298 C C . PHE A 1 161 ? 3.360 11.952 9.221 1.00 85.19 161 PHE A C 1
ATOM 1300 O O . PHE A 1 161 ? 3.718 12.869 8.490 1.00 85.19 161 PHE A O 1
ATOM 1307 N N . VAL A 1 162 ? 4.135 10.893 9.472 1.00 86.69 162 VAL A N 1
ATOM 1308 C CA . VAL A 1 162 ? 5.475 10.702 8.894 1.00 86.69 162 VAL A CA 1
ATOM 1309 C C . VAL A 1 162 ? 5.408 10.180 7.456 1.00 86.69 162 VAL A C 1
ATOM 1311 O O . VAL A 1 162 ? 6.183 10.622 6.611 1.00 86.69 162 VAL A O 1
ATOM 1314 N N . ALA A 1 163 ? 4.482 9.266 7.153 1.00 80.50 163 ALA A N 1
ATOM 1315 C CA . ALA A 1 163 ? 4.389 8.646 5.834 1.00 80.50 163 ALA A CA 1
ATOM 1316 C C . ALA A 1 163 ? 4.052 9.668 4.737 1.00 80.50 163 ALA A C 1
ATOM 1318 O O . ALA A 1 163 ? 4.717 9.706 3.708 1.00 80.50 163 ALA A O 1
ATOM 1319 N N . ILE A 1 164 ? 3.064 10.537 4.958 1.00 80.19 164 ILE A N 1
ATOM 1320 C CA . ILE A 1 164 ? 2.597 11.498 3.943 1.00 80.19 164 ILE A CA 1
ATOM 1321 C C . ILE A 1 164 ? 3.737 12.362 3.360 1.00 80.19 164 ILE A C 1
ATOM 1323 O O . ILE A 1 164 ? 3.934 12.323 2.145 1.00 80.19 164 ILE A O 1
ATOM 1327 N N . PRO A 1 165 ? 4.527 13.105 4.161 1.00 85.00 165 PRO A N 1
ATOM 1328 C CA . PRO A 1 165 ? 5.619 13.920 3.632 1.00 85.00 165 PRO A CA 1
ATOM 1329 C C . PRO A 1 165 ? 6.773 13.086 3.062 1.00 85.00 165 PRO A C 1
ATOM 1331 O O . PRO A 1 165 ? 7.472 13.573 2.180 1.00 85.00 165 PRO A O 1
ATOM 1334 N N . ALA A 1 166 ? 6.969 11.844 3.517 1.00 83.75 166 ALA A N 1
ATOM 1335 C CA . ALA A 1 166 ? 7.996 10.959 2.970 1.00 83.75 166 ALA A CA 1
ATOM 1336 C C . ALA A 1 166 ? 7.648 10.452 1.558 1.00 83.75 166 ALA A C 1
ATOM 1338 O O . ALA A 1 166 ? 8.536 10.318 0.717 1.00 83.75 166 ALA A O 1
ATOM 1339 N N . PHE A 1 167 ? 6.364 10.208 1.274 1.00 78.94 167 PHE A N 1
ATOM 1340 C CA . PHE A 1 167 ? 5.927 9.684 -0.024 1.00 78.94 167 PHE A CA 1
ATOM 1341 C C . PHE A 1 167 ? 5.738 10.768 -1.090 1.00 78.94 167 PHE A C 1
ATOM 1343 O O . PHE A 1 167 ? 5.957 10.492 -2.268 1.00 78.94 167 PHE A O 1
ATOM 1350 N N . ILE A 1 168 ? 5.404 12.008 -0.714 1.00 83.62 168 ILE A N 1
ATOM 1351 C CA . ILE A 1 168 ? 5.168 13.098 -1.681 1.00 83.62 168 ILE A CA 1
ATOM 1352 C C . ILE A 1 168 ? 6.347 13.308 -2.659 1.00 83.62 168 ILE A C 1
ATOM 1354 O O . ILE A 1 168 ? 6.095 13.309 -3.865 1.00 83.62 168 ILE A O 1
ATOM 1358 N N . PRO A 1 169 ? 7.618 13.441 -2.219 1.00 86.38 169 PRO A N 1
ATOM 1359 C CA . PRO A 1 169 ? 8.743 13.655 -3.133 1.00 86.38 169 PRO A CA 1
ATOM 1360 C C . PRO A 1 169 ? 8.955 12.485 -4.095 1.00 86.38 169 PRO A C 1
ATOM 1362 O O . PRO A 1 169 ? 9.255 12.689 -5.269 1.00 86.38 169 PRO A O 1
ATOM 1365 N N . TYR A 1 170 ? 8.773 11.259 -3.602 1.00 82.75 170 TYR A N 1
ATOM 1366 C CA . TYR A 1 170 ? 8.938 10.045 -4.393 1.00 82.75 170 TYR A CA 1
ATOM 1367 C C . TYR A 1 170 ? 7.884 9.950 -5.505 1.00 82.75 170 TYR A C 1
ATOM 1369 O O . TYR A 1 170 ? 8.219 9.741 -6.670 1.00 82.75 170 TYR A O 1
ATOM 1377 N N . VAL A 1 171 ? 6.616 10.194 -5.169 1.00 80.94 171 VAL A N 1
ATOM 1378 C CA . VAL A 1 171 ? 5.513 10.179 -6.142 1.00 80.94 171 VAL A CA 1
ATOM 1379 C C . VAL A 1 171 ? 5.636 11.328 -7.135 1.00 80.94 171 VAL A C 1
ATOM 1381 O O . VAL A 1 171 ? 5.437 11.128 -8.331 1.00 80.94 171 VAL A O 1
ATOM 1384 N N . ALA A 1 172 ? 6.022 12.519 -6.670 1.00 84.50 172 ALA A N 1
ATOM 1385 C CA . ALA A 1 172 ? 6.280 13.656 -7.547 1.00 84.50 172 ALA A CA 1
ATOM 1386 C C . ALA A 1 172 ? 7.377 13.337 -8.575 1.00 84.50 172 ALA A C 1
ATOM 1388 O O . ALA A 1 172 ? 7.221 13.660 -9.752 1.00 84.50 172 ALA A O 1
ATOM 1389 N N . LEU A 1 173 ? 8.447 12.648 -8.161 1.00 84.50 173 LEU A N 1
ATOM 1390 C CA . LEU A 1 173 ? 9.521 12.220 -9.057 1.00 84.50 173 LEU A CA 1
ATOM 1391 C C . LEU A 1 173 ? 9.046 11.189 -10.093 1.00 84.50 173 LEU A C 1
ATOM 1393 O O . LEU A 1 173 ? 9.405 11.309 -11.264 1.00 84.50 173 LEU A O 1
ATOM 1397 N N . LEU A 1 174 ? 8.238 10.203 -9.691 1.00 79.38 174 LEU A N 1
ATOM 1398 C CA . LEU A 1 174 ? 7.686 9.191 -10.603 1.00 79.38 174 LEU A CA 1
ATOM 1399 C C . LEU A 1 174 ? 6.717 9.793 -11.628 1.00 79.38 174 LEU A C 1
ATOM 1401 O O . LEU A 1 174 ? 6.775 9.475 -12.815 1.00 79.38 174 LEU A O 1
ATOM 1405 N N . ILE A 1 175 ? 5.850 10.708 -11.193 1.00 81.25 175 ILE A N 1
ATOM 1406 C CA . ILE A 1 175 ? 4.943 11.422 -12.095 1.00 81.25 175 ILE A CA 1
ATOM 1407 C C . ILE A 1 175 ? 5.754 12.300 -13.052 1.00 81.25 175 ILE A C 1
ATOM 1409 O O . ILE A 1 175 ? 5.513 12.282 -14.259 1.00 81.25 175 ILE A O 1
ATOM 1413 N N . TYR A 1 176 ? 6.754 13.027 -12.545 1.00 82.25 176 TYR A N 1
ATOM 1414 C CA . TYR A 1 176 ? 7.632 13.850 -13.371 1.00 82.25 176 TYR A CA 1
ATOM 1415 C C . TYR A 1 176 ? 8.386 13.019 -14.417 1.00 82.25 176 TYR A C 1
ATOM 1417 O O . TYR A 1 176 ? 8.438 13.405 -15.587 1.00 82.25 176 TYR A O 1
ATOM 1425 N N . SER A 1 177 ? 8.933 11.859 -14.041 1.00 77.56 177 SER A N 1
ATOM 1426 C CA . SER A 1 177 ? 9.635 10.970 -14.973 1.00 77.56 177 SER A CA 1
ATOM 1427 C C . SER A 1 177 ? 8.684 10.380 -16.021 1.00 77.56 177 SER A C 1
ATOM 1429 O O . SER A 1 177 ? 9.024 10.344 -17.202 1.00 77.56 177 SER A O 1
ATOM 1431 N N . SER A 1 178 ? 7.462 10.012 -15.628 1.00 74.94 178 SER A N 1
ATOM 1432 C CA . SER A 1 178 ? 6.445 9.501 -16.548 1.00 74.94 178 SER A CA 1
ATOM 1433 C C . SER A 1 178 ? 5.962 10.564 -17.538 1.00 74.94 178 SER A C 1
ATOM 1435 O O . SER A 1 178 ? 5.792 10.268 -18.720 1.00 74.94 178 SER A O 1
ATOM 1437 N N . ILE A 1 179 ? 5.737 11.800 -17.084 1.00 77.69 179 ILE A N 1
ATOM 1438 C CA . ILE A 1 179 ? 5.292 12.904 -17.947 1.00 77.69 179 ILE A CA 1
ATOM 1439 C C . ILE A 1 179 ? 6.423 13.321 -18.891 1.00 77.69 179 ILE A C 1
ATOM 1441 O O . ILE A 1 179 ? 6.210 13.418 -20.098 1.00 77.69 179 ILE A O 1
ATOM 1445 N N . SER A 1 180 ? 7.638 13.513 -18.371 1.00 76.31 180 SER A N 1
ATOM 1446 C CA . SER A 1 180 ? 8.801 13.924 -19.174 1.00 76.31 180 SER A CA 1
ATOM 1447 C C . SER A 1 180 ? 9.256 12.867 -20.190 1.00 76.31 180 SER A C 1
ATOM 1449 O O . SER A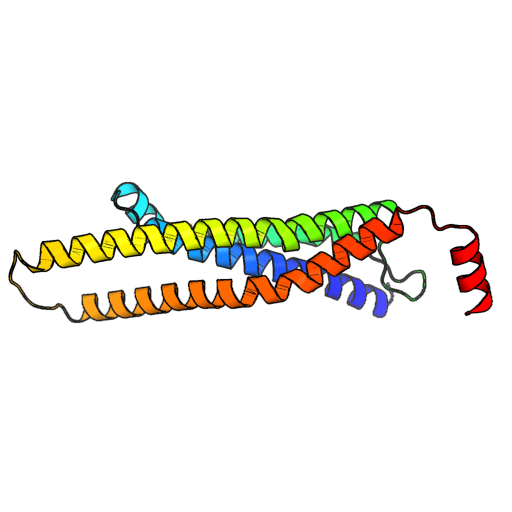 1 180 ? 9.936 13.210 -21.160 1.00 76.31 180 SER A O 1
ATOM 1451 N N . ALA A 1 181 ? 8.868 11.600 -20.007 1.00 64.19 181 ALA A N 1
ATOM 1452 C CA . ALA A 1 181 ? 9.057 10.542 -20.997 1.00 64.19 181 ALA A CA 1
ATOM 1453 C C . ALA A 1 181 ? 8.073 10.636 -22.180 1.00 64.19 181 ALA A C 1
ATOM 1455 O O . ALA A 1 181 ? 8.447 10.281 -23.294 1.00 64.19 181 ALA A O 1
ATOM 1456 N N . ASN A 1 182 ? 6.852 11.134 -21.952 1.00 62.06 182 ASN A N 1
ATOM 1457 C CA . ASN A 1 182 ? 5.799 11.260 -22.970 1.00 62.06 182 ASN A CA 1
ATOM 1458 C C . ASN A 1 182 ? 5.749 12.631 -23.663 1.00 62.06 182 ASN A C 1
ATOM 1460 O O . ASN A 1 182 ? 5.023 12.793 -24.642 1.00 62.06 182 ASN A O 1
ATOM 1464 N N . TRP A 1 183 ? 6.484 13.631 -23.177 1.00 68.94 183 TRP A N 1
ATOM 1465 C CA . TRP A 1 183 ? 6.567 14.935 -23.837 1.00 68.94 183 TRP A CA 1
ATOM 1466 C C . TRP A 1 183 ? 7.437 14.857 -25.097 1.00 68.94 183 TRP A C 1
ATOM 1468 O O . TRP A 1 183 ? 8.580 14.395 -25.035 1.00 68.94 183 TRP A O 1
ATOM 1478 N N . SER A 1 184 ? 6.929 15.362 -26.232 1.00 57.16 184 SER A N 1
ATOM 1479 C CA . SER A 1 184 ? 7.764 15.595 -27.413 1.00 57.16 184 SER A CA 1
ATOM 1480 C C . SER A 1 184 ? 8.810 16.638 -27.042 1.00 57.16 184 SER A C 1
ATOM 1482 O O . SER A 1 184 ? 8.491 17.804 -26.796 1.00 57.16 184 SER A O 1
ATOM 1484 N N . LYS A 1 185 ? 10.061 16.213 -26.932 1.00 57.59 185 LYS A N 1
ATOM 1485 C CA . LYS A 1 185 ? 11.154 17.129 -26.625 1.00 57.59 185 LYS A CA 1
ATOM 1486 C C . LYS A 1 185 ? 11.384 17.991 -27.857 1.00 57.59 185 LYS A C 1
ATOM 1488 O O . LYS A 1 185 ? 11.465 17.446 -28.954 1.00 57.59 185 LYS A O 1
ATOM 1493 N N . SER A 1 186 ? 11.441 19.309 -27.679 1.00 67.19 186 SER A N 1
ATOM 1494 C CA . SER A 1 186 ? 11.786 20.215 -28.773 1.00 67.19 186 SER A CA 1
ATOM 1495 C C . SER A 1 186 ? 13.157 19.841 -29.340 1.00 67.19 186 SER A C 1
ATOM 1497 O O . SER A 1 186 ? 14.030 19.354 -28.609 1.00 67.19 186 SER A O 1
ATOM 1499 N N . ASP A 1 187 ? 13.358 20.078 -30.637 1.00 70.44 187 ASP A N 1
ATOM 1500 C CA . ASP A 1 187 ? 14.622 19.776 -31.320 1.00 70.44 187 ASP A CA 1
ATOM 1501 C C . ASP A 1 187 ? 15.824 20.448 -30.633 1.00 70.44 187 ASP A C 1
ATOM 1503 O O . ASP A 1 187 ? 16.918 19.889 -30.591 1.00 70.44 187 ASP A O 1
ATOM 1507 N N . GLU A 1 188 ? 15.602 21.594 -29.986 1.00 67.06 188 GLU A N 1
ATOM 1508 C CA . GLU A 1 188 ? 16.591 22.323 -29.186 1.00 67.06 188 GLU A CA 1
ATOM 1509 C C . GLU A 1 188 ? 17.092 21.524 -27.970 1.00 67.06 188 GLU A C 1
ATOM 1511 O O . GLU A 1 188 ? 18.291 21.500 -27.690 1.00 67.06 188 GLU A O 1
ATOM 1516 N N . TRP A 1 189 ? 16.205 20.814 -27.264 1.00 68.56 189 TRP A N 1
ATOM 1517 C CA . TRP A 1 189 ? 16.591 19.979 -26.121 1.00 68.56 189 TRP A CA 1
ATOM 1518 C C . TRP A 1 189 ? 17.375 18.741 -26.573 1.00 68.56 189 TRP A C 1
ATOM 1520 O O . TRP A 1 189 ? 18.341 18.328 -25.922 1.00 68.56 189 TRP A O 1
ATOM 1530 N N . LEU A 1 190 ? 16.978 18.149 -27.705 1.00 67.56 190 LEU A N 1
ATOM 1531 C CA . LEU A 1 190 ? 17.682 17.018 -28.314 1.00 67.56 190 LEU A CA 1
ATOM 1532 C C . LEU A 1 190 ? 19.071 17.430 -28.817 1.00 67.56 190 LEU A C 1
ATOM 1534 O O . LEU A 1 190 ? 20.036 16.692 -28.605 1.00 67.56 190 LEU A O 1
ATOM 1538 N N . ALA A 1 191 ? 19.186 18.622 -29.407 1.00 66.62 191 ALA A N 1
ATOM 1539 C CA . ALA A 1 191 ? 20.456 19.210 -29.809 1.00 66.62 191 ALA A CA 1
ATOM 1540 C C . ALA A 1 191 ? 21.359 19.452 -28.593 1.00 66.62 191 ALA A C 1
ATOM 1542 O O . ALA A 1 191 ? 22.485 18.963 -28.567 1.00 66.62 191 ALA A O 1
ATOM 1543 N N . TRP A 1 192 ? 20.859 20.104 -27.540 1.00 73.38 192 TRP A N 1
ATOM 1544 C CA . TRP A 1 192 ? 21.642 20.385 -26.332 1.00 73.38 192 TRP A CA 1
ATOM 1545 C C . TRP A 1 192 ? 22.185 19.115 -25.658 1.00 73.38 192 TRP A C 1
ATOM 1547 O O . TRP A 1 192 ? 23.352 19.064 -25.261 1.00 73.38 192 TRP A O 1
ATOM 1557 N N . LYS A 1 193 ? 21.384 18.044 -25.600 1.00 67.31 193 LYS A N 1
ATOM 1558 C CA . LYS A 1 193 ? 21.823 16.751 -25.054 1.00 67.31 193 LYS A CA 1
ATOM 1559 C C . LYS A 1 193 ? 22.910 16.082 -25.905 1.00 67.31 193 LYS A C 1
ATOM 1561 O O . LYS A 1 193 ? 23.768 15.405 -25.350 1.00 67.31 193 LYS A O 1
ATOM 1566 N N . LYS A 1 194 ? 22.899 16.284 -27.226 1.00 67.06 194 LYS A N 1
ATOM 1567 C CA . LYS A 1 194 ? 23.906 15.741 -28.154 1.00 67.06 194 LYS A CA 1
ATOM 1568 C C . LYS A 1 194 ? 25.275 16.416 -28.015 1.00 67.06 194 LYS A C 1
ATOM 1570 O O . LYS A 1 194 ? 26.276 15.772 -28.291 1.00 67.06 194 LYS A O 1
ATOM 1575 N N . TYR A 1 195 ? 25.320 17.679 -27.588 1.00 65.44 195 TYR A N 1
ATOM 1576 C CA . TYR A 1 195 ? 26.571 18.419 -27.355 1.00 65.44 195 TYR A CA 1
ATOM 1577 C C . TYR A 1 195 ? 27.087 18.329 -25.911 1.00 65.44 195 TYR A C 1
ATOM 1579 O O . TYR A 1 195 ? 28.191 18.785 -25.632 1.00 65.44 195 TYR A O 1
ATOM 1587 N N . SER A 1 196 ? 26.293 17.760 -24.999 1.00 54.50 196 SER A N 1
ATOM 1588 C CA . SER A 1 196 ? 26.622 17.651 -23.569 1.00 54.50 196 SER A CA 1
ATOM 1589 C C . SER A 1 196 ? 27.060 16.238 -23.145 1.00 54.50 196 SER A C 1
ATOM 1591 O O . SER A 1 196 ? 27.224 15.988 -21.951 1.00 54.50 196 SER A O 1
ATOM 1593 N N . CYS A 1 197 ? 27.219 15.308 -24.093 1.00 44.66 197 CYS A N 1
ATOM 1594 C CA . CYS A 1 197 ? 27.769 13.964 -23.888 1.00 44.66 197 CYS A CA 1
ATOM 1595 C C . CYS A 1 197 ? 28.972 13.739 -24.800 1.00 44.66 197 CYS A C 1
ATOM 1597 O O . CYS A 1 197 ? 28.860 14.088 -25.995 1.00 44.66 197 CYS A O 1
#

Foldseek 3Di:
DDPVFQVLLCVQLVVQLVLLLVLQVLLLLLLLLLQCLDPDPVSNVVSPPPVVSVVSSVVSSVVSNVVSVVSNPQWGCPPVDTAGVDPVVRLVVLVCCLVSRFPVSLVSLVVSLVSSVVSVVVVVVVVVVPVVPDDDDDPVVVVVVVVVSVVSNVVSVVCSVVVNVVRVVVSVVSVVVSVVVPDDDPVVVVVVVVVVD

Sequence (197 aa):
MNRFDKICKIRYFASLYTDTLAFTLFILASLDRLLEAQRSPALRRWGGRVKLAYKLVFACTILCFLISCHRLILYSTSTGHCLAQAVIYAAFDNYFESVVSGICPPIIILMLSYLLVRNVRETIRRQTISTNVEHNGPTPNLTFLRKTDKQLTIMLIWQTFVAIPAFIPYVALLIYSSISANWSKSDEWLAWKKYSC

pLDDT: mean 79.99, std 12.18, range [42.81, 96.25]

Secondary structure (DSSP, 8-state):
--HHHHHHHHHHHHHHHHHHHHHHHHHHHHHHHHHHT-S-HHHHHHHT-HHHHHHHHHHHHHHHHHHHTHHHHHEE-TTSS-EESSHHHHHHHHHHHIIIIIIHHHHHHHHHHHHHHHHHHHHHHHHHHHTTT------HHHHHHHHHHHHHHHHHHHHHHHHHHHHHHHHHHHHHHHHHHHS---HHHHHHHHH--

Radius of gyration: 23.58 Å; chains: 1; bounding box: 52×39×72 Å